Protein AF-A0ABD5T5F2-F1 (afdb_monomer_lite)

Structure (mmCIF, N/CA/C/O backbone):
data_AF-A0ABD5T5F2-F1
#
_entry.id   AF-A0ABD5T5F2-F1
#
loop_
_atom_site.group_PDB
_atom_site.id
_atom_site.type_symbol
_atom_site.label_atom_id
_atom_site.label_alt_id
_atom_site.label_comp_id
_atom_site.label_asym_id
_atom_site.label_entity_id
_atom_site.label_seq_id
_atom_site.pdbx_PDB_ins_code
_atom_site.Cartn_x
_atom_site.Cartn_y
_atom_site.Cartn_z
_atom_site.occupancy
_atom_site.B_iso_or_equiv
_atom_site.auth_seq_id
_atom_site.auth_comp_id
_atom_site.auth_asym_id
_atom_site.auth_atom_id
_atom_site.pdbx_PDB_model_num
ATOM 1 N N . GLU A 1 1 ? 40.692 6.285 -30.015 1.00 56.91 1 GLU A N 1
ATOM 2 C CA . GLU A 1 1 ? 40.049 6.926 -31.187 1.00 56.91 1 GLU A CA 1
ATOM 3 C C . GLU A 1 1 ? 39.725 5.951 -32.323 1.00 56.91 1 GLU A C 1
ATOM 5 O O . GLU A 1 1 ? 38.581 5.930 -32.758 1.00 56.91 1 GLU A O 1
ATOM 10 N N . ASP A 1 2 ? 40.655 5.101 -32.771 1.00 65.88 2 ASP A N 1
ATOM 11 C CA . ASP A 1 2 ? 40.378 4.162 -33.880 1.00 65.88 2 ASP A CA 1
ATOM 12 C C . ASP A 1 2 ? 39.300 3.116 -33.549 1.00 65.88 2 ASP A C 1
ATOM 14 O O . ASP A 1 2 ? 38.416 2.876 -34.364 1.00 65.88 2 ASP A O 1
ATOM 18 N N . LEU A 1 3 ? 39.294 2.565 -32.328 1.00 59.47 3 LEU A N 1
ATOM 19 C CA . LEU A 1 3 ? 38.225 1.667 -31.860 1.00 59.47 3 LEU A CA 1
ATOM 20 C C . LEU A 1 3 ? 36.868 2.371 -31.772 1.00 59.47 3 LEU A C 1
ATOM 22 O O . LEU A 1 3 ? 35.857 1.819 -32.185 1.00 59.47 3 LEU A O 1
ATOM 26 N N . ARG A 1 4 ? 36.857 3.622 -31.305 1.00 63.62 4 ARG A N 1
ATOM 27 C CA . ARG A 1 4 ? 35.644 4.440 -31.221 1.00 63.62 4 ARG A CA 1
ATOM 28 C C . ARG A 1 4 ? 35.002 4.629 -32.593 1.00 63.62 4 ARG A C 1
ATOM 30 O O . ARG A 1 4 ? 33.793 4.536 -32.709 1.00 63.62 4 ARG A O 1
ATOM 37 N N . LYS A 1 5 ? 35.813 4.869 -33.628 1.00 63.22 5 LYS A N 1
ATOM 38 C CA . LYS A 1 5 ? 35.339 5.004 -35.014 1.00 63.22 5 LYS A CA 1
ATOM 39 C C . LYS A 1 5 ? 34.959 3.664 -35.639 1.00 63.22 5 LYS A C 1
ATOM 41 O O . LYS A 1 5 ? 33.994 3.610 -36.385 1.00 63.22 5 LYS A O 1
ATOM 46 N N . ALA A 1 6 ? 35.716 2.605 -35.354 1.00 62.25 6 ALA A N 1
ATOM 47 C CA . ALA A 1 6 ? 35.477 1.280 -35.920 1.00 62.25 6 ALA A CA 1
ATOM 48 C C . ALA A 1 6 ? 34.204 0.615 -35.375 1.00 62.25 6 ALA A C 1
ATOM 50 O O . ALA A 1 6 ? 33.549 -0.119 -36.106 1.00 62.25 6 ALA A O 1
ATOM 51 N N . PHE A 1 7 ? 33.862 0.885 -34.115 1.00 56.12 7 PHE A N 1
ATOM 52 C CA . PHE A 1 7 ? 32.710 0.304 -33.423 1.00 56.12 7 PHE A CA 1
ATOM 53 C C . PHE A 1 7 ? 31.621 1.343 -33.100 1.00 56.12 7 PHE A C 1
ATOM 55 O O . PHE A 1 7 ? 30.701 1.040 -32.358 1.00 56.12 7 PHE A O 1
ATOM 62 N N . ASP A 1 8 ? 31.732 2.564 -33.632 1.00 59.28 8 ASP A N 1
ATOM 63 C CA . ASP A 1 8 ? 30.827 3.701 -33.381 1.00 59.28 8 ASP A CA 1
ATOM 64 C C . ASP A 1 8 ? 30.453 3.923 -31.899 1.00 59.28 8 ASP A C 1
ATOM 66 O O . ASP A 1 8 ? 29.313 4.206 -31.529 1.00 59.28 8 ASP A O 1
ATOM 70 N N . LEU A 1 9 ? 31.447 3.808 -31.020 1.00 57.78 9 LEU A N 1
ATOM 71 C CA . LEU A 1 9 ? 31.251 3.857 -29.570 1.00 57.78 9 LEU A CA 1
ATOM 72 C C . LEU A 1 9 ? 31.047 5.290 -29.074 1.00 57.78 9 LEU A C 1
ATOM 74 O O . LEU A 1 9 ? 31.635 6.247 -29.602 1.00 57.78 9 LEU A O 1
ATOM 78 N N . ALA A 1 10 ? 30.240 5.462 -28.023 1.00 58.84 10 ALA A N 1
ATOM 79 C CA . ALA A 1 10 ? 30.195 6.713 -27.270 1.00 58.84 10 ALA A CA 1
ATOM 80 C C . ALA A 1 10 ? 31.599 7.080 -26.760 1.00 58.84 10 ALA A C 1
ATOM 82 O O . ALA A 1 10 ? 32.458 6.220 -26.553 1.00 58.84 10 ALA A O 1
ATOM 83 N N . HIS A 1 11 ? 31.864 8.383 -26.627 1.00 63.16 11 HIS A N 1
ATOM 84 C CA . HIS A 1 11 ? 33.211 8.864 -26.306 1.00 63.16 11 HIS A CA 1
ATOM 85 C C . HIS A 1 11 ? 33.695 8.349 -24.943 1.00 63.16 11 HIS A C 1
ATOM 87 O O . HIS A 1 11 ? 34.865 8.010 -24.804 1.00 63.16 11 HIS A O 1
ATOM 93 N N . GLU A 1 12 ? 32.774 8.217 -23.992 1.00 60.59 12 GLU A N 1
ATOM 94 C CA . GLU A 1 12 ? 33.005 7.722 -22.632 1.00 60.59 12 GLU A CA 1
ATOM 95 C C . GLU A 1 12 ? 33.243 6.203 -22.528 1.00 60.59 12 GLU A C 1
ATOM 97 O O . GLU A 1 12 ? 33.775 5.740 -21.523 1.00 60.59 12 GLU A O 1
ATOM 102 N N . ASP A 1 13 ? 32.932 5.420 -23.568 1.00 58.34 13 ASP A N 1
ATOM 103 C CA . ASP A 1 13 ? 32.948 3.949 -23.483 1.00 58.34 13 ASP A CA 1
ATOM 104 C C . ASP A 1 13 ? 34.099 3.286 -24.262 1.00 58.34 13 ASP A C 1
ATOM 106 O O . ASP A 1 13 ? 34.329 2.078 -24.153 1.00 58.34 13 ASP A O 1
ATOM 110 N N . ALA A 1 14 ? 34.871 4.061 -25.031 1.00 65.56 14 ALA A N 1
ATOM 111 C CA . ALA A 1 14 ? 35.892 3.529 -25.937 1.00 65.56 14 ALA A CA 1
ATOM 112 C C . ALA A 1 14 ? 37.052 2.802 -25.222 1.00 65.56 14 ALA A C 1
ATOM 114 O O . ALA A 1 14 ? 37.521 1.769 -25.710 1.00 65.56 14 ALA A O 1
ATOM 115 N N . ASP A 1 15 ? 37.512 3.315 -24.078 1.00 63.09 15 ASP A N 1
ATOM 116 C CA . ASP A 1 15 ? 38.666 2.764 -23.349 1.00 63.09 15 ASP A CA 1
ATOM 117 C C . ASP A 1 15 ? 38.310 1.491 -22.563 1.00 63.09 15 ASP A C 1
ATOM 119 O O . ASP A 1 15 ? 39.088 0.528 -22.517 1.00 63.09 15 ASP A O 1
ATOM 123 N N . PHE A 1 16 ? 37.095 1.439 -22.011 1.00 60.41 16 PHE A N 1
ATOM 124 C CA . PHE A 1 16 ? 36.558 0.237 -21.374 1.00 60.41 16 PHE A CA 1
ATOM 125 C C . PHE A 1 16 ? 36.349 -0.877 -22.404 1.00 60.41 16 PHE A C 1
ATOM 127 O O . PHE A 1 16 ? 36.840 -1.995 -22.222 1.00 60.41 16 PHE A O 1
ATOM 134 N N . PHE A 1 17 ? 35.705 -0.554 -23.529 1.00 63.53 17 PHE A N 1
ATOM 135 C CA . PHE A 1 17 ? 35.469 -1.496 -24.619 1.00 63.53 17 PHE A CA 1
ATOM 136 C C . PHE A 1 17 ? 36.775 -2.125 -25.121 1.00 63.53 17 PHE A C 1
ATOM 138 O O . PHE A 1 17 ? 36.876 -3.343 -25.249 1.00 63.53 17 PHE A O 1
ATOM 145 N N . ALA A 1 18 ? 37.821 -1.316 -25.317 1.00 68.94 18 ALA A N 1
ATOM 146 C CA . ALA A 1 18 ? 39.142 -1.788 -25.733 1.00 68.94 18 ALA A CA 1
ATOM 147 C C . ALA A 1 18 ? 39.774 -2.799 -24.759 1.00 68.94 18 ALA A C 1
ATOM 149 O O . ALA A 1 18 ? 40.530 -3.684 -25.178 1.00 68.94 18 ALA A O 1
ATOM 150 N N . THR A 1 19 ? 39.490 -2.646 -23.465 1.00 65.94 19 THR A N 1
ATOM 151 C CA . THR A 1 19 ? 40.012 -3.497 -22.391 1.00 65.94 19 THR A CA 1
ATOM 152 C C . THR A 1 19 ? 39.233 -4.808 -22.300 1.00 65.94 19 THR A C 1
ATOM 154 O O . THR A 1 19 ? 39.845 -5.872 -22.184 1.00 65.94 19 THR A O 1
ATOM 157 N N . GLN A 1 20 ? 37.906 -4.750 -22.415 1.00 62.91 20 GLN A N 1
ATOM 158 C CA . GLN A 1 20 ? 37.038 -5.923 -22.298 1.00 62.91 20 GLN A CA 1
ATOM 159 C C . GLN A 1 20 ? 37.047 -6.825 -23.525 1.00 62.91 20 GLN A C 1
ATOM 161 O O . GLN A 1 20 ? 37.043 -8.043 -23.379 1.00 62.91 20 GLN A O 1
ATOM 166 N N . LEU A 1 21 ? 37.203 -6.258 -24.724 1.00 66.69 21 LEU A N 1
ATOM 167 C CA . LEU A 1 21 ? 37.311 -7.027 -25.969 1.00 66.69 21 LEU A CA 1
ATOM 168 C C . LEU A 1 21 ? 38.500 -8.010 -25.968 1.00 66.69 21 LEU A C 1
ATOM 170 O O . LEU A 1 21 ? 38.561 -8.926 -26.782 1.00 66.69 21 LEU A O 1
ATOM 174 N N . ARG A 1 22 ? 39.459 -7.828 -25.047 1.00 67.44 22 ARG A N 1
ATOM 175 C CA . ARG A 1 22 ? 40.606 -8.725 -24.839 1.00 67.44 22 ARG A CA 1
ATOM 176 C C . ARG A 1 22 ? 40.353 -9.832 -23.812 1.00 67.44 22 ARG A C 1
ATOM 178 O O . ARG A 1 22 ? 41.176 -10.739 -23.725 1.00 67.44 22 ARG A O 1
ATOM 185 N N . ARG A 1 23 ? 39.301 -9.723 -22.999 1.00 65.25 23 ARG A N 1
ATOM 186 C CA . ARG A 1 23 ? 39.048 -10.578 -21.828 1.00 65.25 23 ARG A CA 1
ATOM 187 C C . ARG A 1 23 ? 37.806 -11.444 -21.992 1.00 65.25 23 ARG A C 1
ATOM 189 O O . ARG A 1 23 ? 37.852 -12.612 -21.624 1.00 65.25 23 ARG A O 1
ATOM 196 N N . GLU A 1 24 ? 36.745 -10.901 -22.576 1.00 64.38 24 GLU A N 1
ATOM 197 C CA . GLU A 1 24 ? 35.440 -11.556 -22.656 1.00 64.38 24 GLU A CA 1
ATOM 198 C C . GLU A 1 24 ? 34.768 -11.338 -24.022 1.00 64.38 24 GLU A C 1
ATOM 200 O O . GLU A 1 24 ? 35.092 -10.378 -24.731 1.00 64.38 24 GLU A O 1
ATOM 205 N N . PRO A 1 25 ? 33.848 -12.234 -24.434 1.00 63.41 25 PRO A N 1
ATOM 206 C CA . PRO A 1 25 ? 33.061 -12.031 -25.640 1.00 63.41 25 PRO A CA 1
ATOM 207 C C . PRO A 1 25 ? 32.116 -10.836 -25.466 1.00 63.41 25 PRO A C 1
ATOM 209 O O . PRO A 1 25 ? 31.323 -10.774 -24.530 1.00 63.41 25 PRO A O 1
ATOM 212 N N . VAL A 1 26 ? 32.191 -9.897 -26.407 1.00 67.88 26 VAL A N 1
ATOM 213 C CA . VAL A 1 26 ? 31.326 -8.715 -26.453 1.00 67.88 26 VAL A CA 1
ATOM 214 C C . VAL A 1 26 ? 30.057 -9.047 -27.236 1.00 67.88 26 VAL A C 1
ATOM 216 O O . VAL A 1 26 ? 30.131 -9.506 -28.379 1.00 67.88 26 VAL A O 1
ATOM 219 N N . MET A 1 27 ? 28.894 -8.792 -26.641 1.00 68.69 27 MET A N 1
ATOM 220 C CA . MET A 1 27 ? 27.606 -8.853 -27.324 1.00 68.69 27 MET A CA 1
ATOM 221 C C . MET A 1 27 ? 27.343 -7.530 -28.039 1.00 68.69 27 MET A C 1
ATOM 223 O O . MET A 1 27 ? 27.557 -6.456 -27.480 1.00 68.69 27 MET A O 1
ATOM 227 N N . ARG A 1 28 ? 26.869 -7.616 -29.281 1.00 72.50 28 ARG A N 1
ATOM 228 C CA . ARG A 1 28 ? 26.494 -6.466 -30.103 1.00 72.50 28 ARG A CA 1
ATOM 229 C C . ARG A 1 28 ? 24.995 -6.479 -30.344 1.00 72.50 28 ARG A C 1
ATOM 231 O O . ARG A 1 28 ? 24.463 -7.490 -30.800 1.00 72.50 28 ARG A O 1
ATOM 238 N N . ILE A 1 29 ? 24.360 -5.347 -30.099 1.00 71.31 29 ILE A N 1
ATOM 239 C CA . ILE A 1 29 ? 22.930 -5.114 -30.269 1.00 71.31 29 ILE A CA 1
ATOM 240 C C . ILE A 1 29 ? 22.784 -3.930 -31.225 1.00 71.31 29 ILE A C 1
ATOM 242 O O . ILE A 1 29 ? 23.439 -2.904 -31.050 1.00 71.31 29 ILE A O 1
ATOM 246 N N . ALA A 1 30 ? 21.977 -4.080 -32.272 1.00 73.44 30 ALA A N 1
ATOM 247 C CA . ALA A 1 30 ? 21.784 -3.010 -33.244 1.00 73.44 30 ALA A CA 1
ATOM 248 C C . ALA A 1 30 ? 21.032 -1.841 -32.585 1.00 73.44 30 ALA A C 1
ATOM 250 O O . ALA A 1 30 ? 20.011 -2.061 -31.942 1.00 73.44 30 ALA A O 1
ATOM 251 N N . ALA A 1 31 ? 21.524 -0.607 -32.733 1.00 73.94 31 ALA A N 1
ATOM 252 C CA . ALA A 1 31 ? 20.906 0.590 -32.147 1.00 73.94 31 ALA A CA 1
ATOM 253 C C . ALA A 1 31 ? 20.794 1.738 -33.172 1.00 73.94 31 ALA A C 1
ATOM 255 O O . ALA A 1 31 ? 21.126 2.900 -32.922 1.00 73.94 31 ALA A O 1
ATOM 256 N N . GLY A 1 32 ? 20.312 1.404 -34.372 1.00 73.75 32 GLY A N 1
ATOM 257 C CA . GLY A 1 32 ? 20.100 2.366 -35.450 1.00 73.75 32 GLY A CA 1
ATOM 258 C C . GLY A 1 32 ? 21.409 2.783 -36.118 1.00 73.75 32 GLY A C 1
ATOM 259 O O . GLY A 1 32 ? 22.036 1.980 -36.803 1.00 73.75 32 GLY A O 1
ATOM 260 N N . SER A 1 33 ? 21.790 4.056 -35.981 1.00 67.19 33 SER A N 1
ATOM 261 C CA . SER A 1 33 ? 23.018 4.584 -36.593 1.00 67.19 33 SER A CA 1
ATOM 262 C C . SER A 1 33 ? 24.290 4.162 -35.863 1.00 67.19 33 SER A C 1
ATOM 264 O O . SER A 1 33 ? 25.356 4.234 -36.465 1.00 67.19 33 SER A O 1
ATOM 266 N N . ARG A 1 34 ? 24.167 3.720 -34.607 1.00 64.12 34 ARG A N 1
ATOM 267 C CA . ARG A 1 34 ? 25.263 3.280 -33.737 1.00 64.12 34 ARG A CA 1
ATOM 268 C C . ARG A 1 34 ? 24.907 1.899 -33.193 1.00 64.12 34 ARG A C 1
ATOM 270 O O . ARG A 1 34 ? 23.729 1.595 -33.063 1.00 64.12 34 ARG A O 1
ATOM 277 N N . ASP A 1 35 ? 25.886 1.065 -32.871 1.00 68.12 35 ASP A N 1
ATOM 278 C CA . ASP A 1 35 ? 25.623 -0.231 -32.233 1.00 68.12 35 ASP A CA 1
ATOM 279 C C . ASP A 1 35 ? 25.773 -0.100 -30.708 1.00 68.12 35 ASP A C 1
ATOM 281 O O . ASP A 1 35 ? 26.656 0.606 -30.216 1.00 68.12 35 ASP A O 1
ATOM 285 N N . TYR A 1 36 ? 24.921 -0.794 -29.953 1.00 68.00 36 TYR A N 1
ATOM 286 C CA . TYR A 1 36 ? 25.047 -0.941 -28.506 1.00 68.00 36 TYR A CA 1
ATOM 287 C C . TYR A 1 36 ? 25.873 -2.190 -28.186 1.00 68.00 36 TYR A C 1
ATOM 289 O O . TYR A 1 36 ? 25.671 -3.250 -28.782 1.00 68.00 36 TYR A O 1
ATOM 297 N N . TYR A 1 37 ? 26.811 -2.084 -27.247 1.00 68.75 37 TYR A N 1
ATOM 298 C CA . TYR A 1 37 ? 27.712 -3.183 -26.907 1.00 68.75 37 TYR A CA 1
ATOM 299 C C . TYR A 1 37 ? 27.686 -3.490 -25.414 1.00 68.75 37 TYR A C 1
ATOM 301 O O . TYR A 1 37 ? 27.797 -2.586 -24.590 1.00 68.75 37 TYR A O 1
ATOM 309 N N . SER A 1 38 ? 27.607 -4.779 -25.084 1.00 64.69 38 SER A N 1
ATOM 310 C CA . SER A 1 38 ? 27.617 -5.295 -23.712 1.00 64.69 38 SER A CA 1
ATOM 311 C C . SER A 1 38 ? 28.677 -6.388 -23.530 1.00 64.69 38 SER A C 1
ATOM 313 O O . SER A 1 38 ? 29.091 -7.027 -24.498 1.00 64.69 38 SER A O 1
ATOM 315 N N . VAL A 1 39 ? 29.136 -6.607 -22.297 1.00 57.88 39 VAL A N 1
ATOM 316 C CA . VAL A 1 39 ? 30.142 -7.619 -21.933 1.00 57.88 39 VAL A CA 1
ATOM 317 C C . VAL A 1 39 ? 29.519 -8.553 -20.892 1.00 57.88 39 VAL A C 1
ATOM 319 O O . VAL A 1 39 ? 29.307 -8.152 -19.753 1.00 57.88 39 VAL A O 1
ATOM 322 N N . GLY A 1 40 ? 29.174 -9.785 -21.278 1.00 52.53 40 GLY A N 1
ATOM 323 C CA . GLY A 1 40 ? 28.470 -10.725 -20.391 1.00 52.53 40 GLY A CA 1
ATOM 324 C C . GLY A 1 40 ? 27.119 -10.198 -19.867 1.00 52.53 40 GLY A C 1
ATOM 325 O O . GLY A 1 40 ? 26.472 -9.388 -20.523 1.00 52.53 40 GLY A O 1
ATOM 326 N N . SER A 1 41 ? 26.702 -10.651 -18.678 1.00 43.25 41 SER A N 1
ATOM 327 C CA . SER A 1 41 ? 25.511 -10.165 -17.945 1.00 43.25 41 SER A CA 1
ATOM 328 C C . SER A 1 41 ? 25.791 -8.936 -17.064 1.00 43.25 41 SER A C 1
ATOM 330 O O . SER A 1 41 ? 24.996 -8.575 -16.194 1.00 43.25 41 SER A O 1
ATOM 332 N N . ARG A 1 42 ?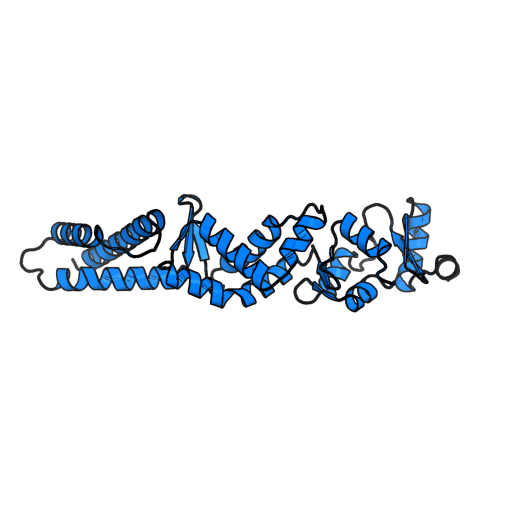 26.968 -8.316 -17.213 1.00 44.09 42 ARG A N 1
ATOM 333 C CA . ARG A 1 42 ? 27.442 -7.228 -16.353 1.00 44.09 42 ARG A CA 1
ATOM 334 C C . ARG A 1 42 ? 27.983 -6.093 -17.200 1.00 44.09 42 ARG A C 1
ATOM 336 O O . ARG A 1 42 ? 29.092 -6.137 -17.725 1.00 44.09 42 ARG A O 1
ATOM 343 N N . LEU A 1 43 ? 27.207 -5.024 -17.285 1.00 48.06 43 LEU A N 1
ATOM 344 C CA . LEU A 1 43 ? 27.698 -3.771 -17.827 1.00 48.06 43 LEU A CA 1
ATOM 345 C C . LEU A 1 43 ? 28.627 -3.130 -16.781 1.00 48.06 43 LEU A C 1
ATOM 347 O O . LEU A 1 43 ? 28.216 -2.830 -15.676 1.00 48.06 43 LEU A O 1
ATOM 351 N N . LYS A 1 44 ? 29.899 -2.916 -17.135 1.00 44.22 44 LYS A N 1
ATOM 352 C CA . LYS A 1 44 ? 30.792 -1.948 -16.464 1.00 44.22 44 LYS A CA 1
ATOM 353 C C . LYS A 1 44 ? 31.057 -2.184 -14.956 1.00 44.22 44 LYS A C 1
ATOM 355 O O . LYS A 1 44 ? 30.673 -1.372 -14.129 1.00 44.22 44 LYS A O 1
ATOM 360 N N . GLU A 1 45 ? 31.819 -3.219 -14.581 1.00 43.25 45 GLU A N 1
ATOM 361 C CA . GLU A 1 45 ? 32.213 -3.409 -13.161 1.00 43.25 45 GLU A CA 1
ATOM 362 C C . GLU A 1 45 ? 33.514 -2.713 -12.695 1.00 43.25 45 GLU A C 1
ATOM 364 O O . GLU A 1 45 ? 33.786 -2.734 -11.502 1.00 43.25 45 GLU A O 1
ATOM 369 N N . GLU A 1 46 ? 34.318 -2.034 -13.530 1.00 36.59 46 GLU A N 1
ATOM 370 C CA . GLU A 1 46 ? 35.573 -1.415 -13.029 1.00 36.59 46 GLU A CA 1
ATOM 371 C C . GLU A 1 46 ? 35.989 -0.098 -13.714 1.00 36.59 46 GLU A C 1
ATOM 373 O O . GLU A 1 46 ? 37.049 -0.014 -14.334 1.00 36.59 46 GLU A O 1
ATOM 378 N N . THR A 1 47 ? 35.204 0.978 -13.577 1.00 41.41 47 THR A N 1
ATOM 379 C CA . THR A 1 47 ? 35.720 2.343 -13.858 1.00 41.41 47 THR A CA 1
ATOM 380 C C . THR A 1 47 ? 35.399 3.393 -12.793 1.00 41.41 47 THR A C 1
ATOM 382 O O . THR A 1 47 ? 35.769 4.549 -12.971 1.00 41.41 47 THR A O 1
ATOM 385 N N . GLY A 1 48 ? 34.733 3.042 -11.687 1.00 43.19 48 GLY A N 1
ATOM 386 C CA . GLY A 1 48 ? 34.292 4.040 -10.698 1.00 43.19 48 GLY A CA 1
ATOM 387 C C . GLY A 1 48 ? 33.237 5.024 -11.230 1.00 43.19 48 GLY A C 1
ATOM 388 O O . GLY A 1 48 ? 32.952 6.021 -10.575 1.00 43.19 48 GLY A O 1
ATOM 389 N N . GLU A 1 49 ? 32.666 4.744 -12.405 1.00 49.50 49 GLU A N 1
ATOM 390 C CA . GLU A 1 49 ? 31.411 5.331 -12.877 1.00 49.50 49 GLU A CA 1
ATOM 391 C C . GLU A 1 49 ? 30.268 4.388 -12.500 1.00 49.50 49 GLU A C 1
ATOM 393 O O . GLU A 1 49 ? 30.471 3.173 -12.490 1.00 49.50 49 GLU A O 1
ATOM 398 N N . ASP A 1 50 ? 29.082 4.937 -12.224 1.00 57.34 50 ASP A N 1
ATOM 399 C CA . ASP A 1 50 ? 27.890 4.136 -11.935 1.00 57.34 50 ASP A CA 1
ATOM 400 C C . ASP A 1 50 ? 27.661 3.081 -13.035 1.00 57.34 50 ASP A C 1
ATOM 402 O O . ASP A 1 50 ? 27.639 3.412 -14.228 1.00 57.34 50 ASP A O 1
ATOM 406 N N . ASP A 1 51 ? 27.459 1.825 -12.617 1.00 73.69 51 ASP A N 1
ATOM 407 C CA . ASP A 1 51 ? 26.931 0.730 -13.448 1.00 73.69 51 ASP A CA 1
ATOM 408 C C . ASP A 1 51 ? 25.665 1.217 -14.185 1.00 73.69 51 ASP A C 1
ATOM 410 O O . ASP A 1 51 ? 24.983 2.140 -13.725 1.00 73.69 51 ASP A O 1
ATOM 414 N N . LEU A 1 52 ? 25.316 0.621 -15.329 1.00 78.69 52 LEU A N 1
ATOM 415 C CA . LEU A 1 52 ? 24.116 0.982 -16.082 1.00 78.69 52 LEU A CA 1
ATOM 416 C C . LEU A 1 52 ? 22.876 1.023 -15.177 1.00 78.69 52 LEU A C 1
ATOM 418 O O . LEU A 1 52 ? 22.087 1.955 -15.291 1.00 78.69 52 LEU A O 1
ATOM 422 N N . LYS A 1 53 ? 22.732 0.086 -14.229 1.00 84.44 53 LYS A N 1
ATOM 423 C CA . LYS A 1 53 ? 21.650 0.118 -13.225 1.00 84.44 53 LYS A CA 1
ATOM 424 C C . LYS A 1 53 ? 21.594 1.437 -12.451 1.00 84.44 53 LYS A C 1
ATOM 426 O O . LYS A 1 53 ? 20.511 1.983 -12.242 1.00 84.44 53 LYS A O 1
ATOM 431 N N . GLY A 1 54 ? 22.753 1.951 -12.045 1.00 84.31 54 GLY A N 1
ATOM 432 C CA . GLY A 1 54 ? 22.891 3.240 -11.371 1.00 84.31 54 GLY A CA 1
ATOM 433 C C . GLY A 1 54 ? 22.658 4.420 -12.315 1.00 84.31 54 GLY A C 1
ATOM 434 O O . GLY A 1 54 ? 21.967 5.364 -11.941 1.00 84.31 54 GLY A O 1
ATOM 435 N N . LYS A 1 55 ? 23.145 4.357 -13.566 1.00 85.44 55 LYS A N 1
ATOM 436 C CA . LYS A 1 55 ? 22.848 5.380 -14.590 1.00 85.44 55 LYS A CA 1
ATOM 437 C C . LYS A 1 55 ? 21.346 5.493 -14.859 1.00 85.44 55 LYS A C 1
ATOM 439 O O . LYS A 1 55 ? 20.839 6.611 -14.890 1.00 85.44 55 LYS A O 1
ATOM 444 N N . LEU A 1 56 ? 20.655 4.365 -15.024 1.00 90.94 56 LEU A N 1
ATOM 445 C CA . LEU A 1 56 ? 19.210 4.314 -15.246 1.00 90.94 56 LEU A CA 1
ATOM 446 C C . LEU A 1 56 ? 18.452 4.880 -14.042 1.00 90.94 56 LEU A C 1
ATOM 448 O O . LEU A 1 56 ? 17.643 5.781 -14.236 1.00 90.94 56 LEU A O 1
ATOM 452 N N . LYS A 1 57 ? 18.770 4.441 -12.811 1.00 91.94 57 LYS A N 1
ATOM 453 C CA . LYS A 1 57 ? 18.144 4.971 -11.582 1.00 91.94 57 LYS A CA 1
ATOM 454 C C . LYS A 1 57 ? 18.336 6.483 -11.463 1.00 91.94 57 LYS A C 1
ATOM 456 O O . LYS A 1 57 ? 17.365 7.222 -11.397 1.00 91.94 57 LYS A O 1
ATOM 461 N N . ARG A 1 58 ? 19.578 6.965 -11.562 1.00 89.88 58 ARG A N 1
ATOM 462 C CA . ARG A 1 58 ? 19.917 8.393 -11.429 1.00 89.88 58 ARG A CA 1
ATOM 463 C C . ARG A 1 58 ? 19.242 9.287 -12.474 1.00 89.88 58 ARG A C 1
ATOM 465 O O . ARG A 1 58 ? 19.030 10.469 -12.228 1.00 89.88 58 ARG A O 1
ATOM 472 N N . ARG A 1 59 ? 19.000 8.761 -13.676 1.00 91.75 59 ARG A N 1
ATOM 473 C CA . ARG A 1 59 ? 18.322 9.493 -14.758 1.00 91.75 59 ARG A CA 1
ATOM 474 C C . ARG A 1 59 ? 16.804 9.392 -14.675 1.00 91.75 59 ARG A C 1
ATOM 476 O O . ARG A 1 59 ? 16.131 10.189 -15.329 1.00 91.75 59 ARG A O 1
ATOM 483 N N . SER A 1 60 ? 16.290 8.420 -13.927 1.00 94.50 60 SER A N 1
ATOM 484 C CA . SER A 1 60 ? 14.861 8.231 -13.756 1.00 94.50 60 SER A CA 1
ATOM 485 C C . SER A 1 60 ? 14.256 9.379 -12.956 1.00 94.50 60 SER A C 1
ATOM 487 O O . SER A 1 60 ? 14.933 10.107 -12.234 1.00 94.50 60 SER A O 1
ATOM 489 N N . THR A 1 61 ? 12.970 9.602 -13.164 1.00 94.56 61 THR A N 1
ATOM 490 C CA . THR A 1 61 ? 12.164 10.571 -12.437 1.00 94.56 61 THR A CA 1
ATOM 491 C C . THR A 1 61 ? 11.004 9.792 -11.842 1.00 94.56 61 THR A C 1
ATOM 493 O O . THR A 1 61 ? 10.188 9.262 -12.595 1.00 94.56 61 THR A O 1
ATOM 496 N N . HIS A 1 62 ? 10.971 9.676 -10.511 1.00 93.94 62 HIS A N 1
ATOM 497 C CA . HIS A 1 62 ? 10.025 8.815 -9.788 1.00 93.94 62 HIS A CA 1
ATOM 498 C C . HIS A 1 62 ? 10.054 7.364 -10.303 1.00 93.94 62 HIS A C 1
ATOM 500 O O . HIS A 1 62 ? 9.036 6.795 -10.702 1.00 93.94 62 HIS A O 1
ATOM 506 N N . GLY A 1 63 ? 11.263 6.817 -10.452 1.00 93.56 63 GLY A N 1
ATOM 507 C CA . GLY A 1 63 ? 11.495 5.468 -10.965 1.00 93.56 63 GLY A CA 1
ATOM 508 C C . GLY A 1 63 ? 11.175 5.223 -12.446 1.00 93.56 63 GLY A C 1
ATOM 509 O O . GLY A 1 63 ? 11.384 4.111 -12.936 1.00 93.56 63 GLY A O 1
ATOM 510 N N . LYS A 1 64 ? 10.727 6.235 -13.202 1.00 94.81 64 LYS A N 1
ATOM 511 C CA . LYS A 1 64 ? 10.438 6.122 -14.642 1.00 94.81 64 LYS A CA 1
ATOM 512 C C . LYS A 1 64 ? 11.432 6.873 -15.521 1.00 94.81 64 LYS A C 1
ATOM 514 O O . LYS A 1 64 ? 11.962 7.915 -15.146 1.00 94.81 64 LYS A O 1
ATOM 519 N N . LEU A 1 65 ? 11.643 6.378 -16.734 1.00 95.44 65 LEU A N 1
ATOM 520 C CA . LEU A 1 65 ? 12.352 7.067 -17.810 1.00 95.44 65 LEU A CA 1
ATOM 521 C C . LEU A 1 65 ? 11.399 7.300 -18.981 1.00 95.44 65 LEU A C 1
ATOM 523 O O . LEU A 1 65 ? 10.759 6.370 -19.459 1.00 95.44 65 LEU A O 1
ATOM 527 N N . SER A 1 66 ? 11.366 8.518 -19.510 1.00 95.06 66 SER A N 1
ATOM 528 C CA . SER A 1 66 ? 10.872 8.752 -20.869 1.00 95.06 66 SER A CA 1
ATOM 529 C C . SER A 1 66 ? 11.841 8.178 -21.910 1.00 95.06 66 SER A C 1
ATOM 531 O O . SER A 1 66 ? 13.016 7.934 -21.623 1.00 95.06 66 SER A O 1
ATOM 533 N N . HIS A 1 67 ? 11.382 8.030 -23.154 1.00 93.06 67 HIS A N 1
ATOM 534 C CA . HIS A 1 67 ? 12.226 7.585 -24.270 1.00 93.06 67 HIS A CA 1
ATOM 535 C C . HIS A 1 67 ? 13.524 8.380 -24.428 1.00 93.06 67 HIS A C 1
ATOM 537 O O . HIS A 1 67 ? 14.595 7.784 -24.494 1.00 93.06 67 HIS A O 1
ATOM 543 N N . GLY A 1 68 ? 13.459 9.712 -24.392 1.00 90.88 68 GLY A N 1
ATOM 544 C CA . GLY A 1 68 ? 14.661 10.545 -24.474 1.00 90.88 68 GLY A CA 1
ATOM 545 C C . GLY A 1 68 ? 15.607 10.343 -23.286 1.00 90.88 68 GLY A C 1
ATOM 546 O O . GLY A 1 68 ? 16.814 10.234 -23.473 1.00 90.88 68 GLY A O 1
ATOM 547 N N . GLN A 1 69 ? 15.074 10.222 -22.064 1.00 94.31 69 GLN A N 1
ATOM 548 C CA . GLN A 1 69 ? 15.903 9.973 -20.877 1.00 94.31 69 GLN A CA 1
ATOM 549 C C . GLN A 1 69 ? 16.587 8.603 -20.929 1.00 94.31 69 GLN A C 1
ATOM 551 O O . GLN A 1 69 ? 17.727 8.480 -20.478 1.00 94.31 69 GLN A O 1
ATOM 556 N N . LEU A 1 70 ? 15.921 7.588 -21.491 1.00 91.62 70 LEU A N 1
ATOM 557 C CA . LEU A 1 70 ? 16.529 6.283 -21.721 1.00 91.62 70 LEU A CA 1
ATOM 558 C C . LEU A 1 70 ? 17.696 6.400 -22.706 1.00 91.62 70 LEU A C 1
ATOM 560 O O . LEU A 1 70 ? 18.794 5.964 -22.369 1.00 91.62 70 LEU A O 1
ATOM 564 N N . GLU A 1 71 ? 17.490 7.035 -23.866 1.00 88.38 71 GLU A N 1
ATOM 565 C CA . GLU A 1 71 ? 18.541 7.257 -24.875 1.00 88.38 71 GLU A CA 1
ATOM 566 C C . GLU A 1 71 ? 19.739 8.021 -24.308 1.00 88.38 71 GLU A C 1
ATOM 568 O O . GLU A 1 71 ? 20.890 7.671 -24.564 1.00 88.38 71 GLU A O 1
ATOM 573 N N . GLU A 1 72 ? 19.487 9.031 -23.477 1.00 85.94 72 GLU A N 1
ATOM 574 C CA . GLU A 1 72 ? 20.540 9.769 -22.786 1.00 85.94 72 GLU A CA 1
ATOM 575 C C . GLU A 1 72 ? 21.284 8.928 -21.741 1.00 85.94 72 GLU A C 1
ATOM 577 O O . GLU A 1 72 ? 22.474 9.150 -21.514 1.00 85.94 72 GLU A O 1
ATOM 582 N N . ALA A 1 73 ? 20.609 7.985 -21.079 1.00 85.12 73 ALA A N 1
ATOM 583 C CA . ALA A 1 73 ? 21.230 7.111 -20.087 1.00 85.12 73 ALA A CA 1
ATOM 584 C C . ALA A 1 73 ? 22.144 6.054 -20.732 1.00 85.12 73 ALA A C 1
ATOM 586 O O . ALA A 1 73 ? 23.174 5.704 -20.149 1.00 85.12 73 ALA A O 1
ATOM 587 N N . ILE A 1 74 ? 21.781 5.566 -21.924 1.00 80.88 74 ILE A N 1
ATOM 588 C CA . ILE A 1 74 ? 22.529 4.541 -22.673 1.00 80.88 74 ILE A CA 1
ATOM 589 C C . ILE A 1 74 ? 23.427 5.111 -23.781 1.00 80.88 74 ILE A C 1
ATOM 591 O O . ILE A 1 74 ? 24.193 4.364 -24.390 1.00 80.88 74 ILE A O 1
ATOM 595 N N . SER A 1 75 ? 23.341 6.416 -24.053 1.00 80.00 75 SER A N 1
ATOM 596 C CA . SER A 1 75 ? 24.126 7.149 -25.060 1.00 80.00 75 SER A CA 1
ATOM 597 C C . SER A 1 75 ? 23.987 6.635 -26.509 1.00 80.00 75 SER A C 1
ATOM 599 O O . SER A 1 75 ? 24.850 6.900 -27.359 1.00 80.00 75 SER A O 1
ATOM 601 N N . VAL A 1 76 ? 22.898 5.922 -26.810 1.00 78.75 76 VAL A N 1
ATOM 602 C CA . VAL A 1 76 ? 22.534 5.370 -28.128 1.00 78.75 76 VAL A CA 1
ATOM 603 C C . VAL A 1 76 ? 21.017 5.434 -28.330 1.00 78.75 76 VAL A C 1
ATOM 605 O O . VAL A 1 76 ? 20.279 5.699 -27.384 1.00 78.75 76 VAL A O 1
ATOM 608 N N . ALA A 1 77 ? 20.546 5.170 -29.552 1.00 81.62 77 ALA A N 1
ATOM 609 C CA . ALA A 1 77 ? 19.114 5.144 -29.830 1.00 81.62 77 ALA A CA 1
ATOM 610 C C . ALA A 1 77 ? 18.427 3.947 -29.148 1.00 81.62 77 ALA A C 1
ATOM 612 O O . ALA A 1 77 ? 18.905 2.810 -29.237 1.00 81.62 77 ALA A O 1
ATOM 613 N N . ALA A 1 78 ? 17.275 4.183 -28.522 1.00 86.12 78 ALA A N 1
ATOM 614 C CA . ALA A 1 78 ? 16.497 3.174 -27.805 1.00 86.12 78 ALA A CA 1
ATOM 615 C C . ALA A 1 78 ? 15.613 2.392 -28.788 1.00 86.12 78 ALA A C 1
ATOM 617 O O . ALA A 1 78 ? 14.387 2.457 -28.777 1.00 86.12 78 ALA A O 1
ATOM 618 N N . THR A 1 79 ? 16.258 1.670 -29.702 1.00 87.44 79 THR A N 1
ATOM 619 C CA . THR A 1 79 ? 15.560 0.806 -30.663 1.00 87.44 79 THR A CA 1
ATOM 620 C C . THR A 1 79 ? 14.932 -0.407 -29.973 1.00 87.44 79 THR A C 1
ATOM 622 O O . THR A 1 79 ? 15.323 -0.769 -28.863 1.00 87.44 79 THR A O 1
ATOM 625 N N . SER A 1 80 ? 14.003 -1.088 -30.651 1.00 86.06 80 SER A N 1
ATOM 626 C CA . SER A 1 80 ? 13.345 -2.291 -30.121 1.00 86.06 80 SER A CA 1
ATOM 627 C C . SER A 1 80 ? 14.328 -3.384 -29.684 1.00 86.06 80 SER A C 1
ATOM 629 O O . SER A 1 80 ? 14.075 -4.051 -28.687 1.00 86.06 80 SER A O 1
ATOM 631 N N . ASP A 1 81 ? 15.462 -3.539 -30.376 1.00 81.69 81 ASP A N 1
ATOM 632 C CA . ASP A 1 81 ? 16.487 -4.529 -30.018 1.00 81.69 81 ASP A CA 1
ATOM 633 C C . ASP A 1 81 ? 17.196 -4.164 -28.704 1.00 81.69 81 ASP A C 1
ATOM 635 O O . ASP A 1 81 ? 17.458 -5.025 -27.863 1.00 81.69 81 ASP A O 1
ATOM 639 N N . VAL A 1 82 ? 17.476 -2.874 -28.503 1.00 83.56 82 VAL A N 1
ATOM 640 C CA . VAL A 1 82 ? 18.081 -2.359 -27.269 1.00 83.56 82 VAL A CA 1
ATOM 641 C C . VAL A 1 82 ? 17.104 -2.471 -26.106 1.00 83.56 82 VAL A C 1
ATOM 643 O O . VAL A 1 82 ? 17.476 -2.975 -25.051 1.00 83.56 82 VAL A O 1
ATOM 646 N N . ILE A 1 83 ? 15.853 -2.052 -26.301 1.00 88.06 83 ILE A N 1
ATOM 647 C CA . ILE A 1 83 ? 14.799 -2.159 -25.285 1.00 88.06 83 ILE A CA 1
ATOM 648 C C . ILE A 1 83 ? 14.603 -3.624 -24.890 1.00 88.06 83 ILE A C 1
ATOM 650 O O . ILE A 1 83 ? 14.656 -3.945 -23.705 1.00 88.06 83 ILE A O 1
ATOM 654 N N . GLY A 1 84 ? 14.473 -4.521 -25.872 1.00 84.94 84 GLY A N 1
ATOM 655 C CA . GLY A 1 84 ? 14.314 -5.952 -25.628 1.00 84.94 84 GLY A CA 1
ATOM 656 C C . GLY A 1 84 ? 15.486 -6.553 -24.852 1.00 84.94 84 GLY A C 1
ATOM 657 O O . GLY A 1 84 ? 15.272 -7.356 -23.947 1.00 84.94 84 GLY A O 1
ATOM 658 N N . TYR A 1 85 ? 16.719 -6.123 -25.136 1.00 83.31 85 TYR A N 1
ATOM 659 C CA . TYR A 1 85 ? 17.883 -6.512 -24.340 1.00 83.31 85 TYR A CA 1
ATOM 660 C C . TYR A 1 85 ? 17.797 -5.997 -22.895 1.00 83.31 8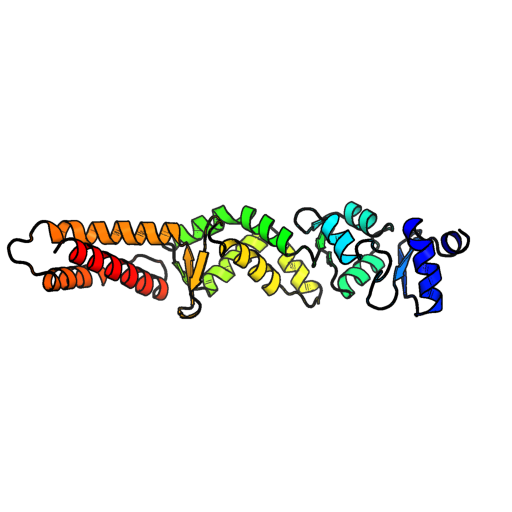5 TYR A C 1
ATOM 662 O O . TYR A 1 85 ? 17.957 -6.776 -21.960 1.00 83.31 85 TYR A O 1
ATOM 670 N N . LEU A 1 86 ? 17.508 -4.708 -22.688 1.00 86.06 86 LEU A N 1
ATOM 671 C CA . LEU A 1 86 ? 17.420 -4.119 -21.347 1.00 86.06 86 LEU A CA 1
ATOM 672 C C . LEU A 1 86 ? 16.293 -4.746 -20.509 1.00 86.06 86 LEU A C 1
ATOM 674 O O . LEU A 1 86 ? 16.456 -4.923 -19.300 1.00 86.06 86 LEU A O 1
ATOM 678 N N . GLN A 1 87 ? 15.172 -5.108 -21.138 1.00 85.31 87 GLN A N 1
ATOM 679 C CA . GLN A 1 87 ? 14.096 -5.871 -20.503 1.00 85.31 87 GLN A CA 1
ATOM 680 C C . GLN A 1 87 ? 14.529 -7.305 -20.181 1.00 85.31 87 GLN A C 1
ATOM 682 O O . GLN A 1 87 ? 14.266 -7.781 -19.079 1.00 85.31 87 GLN A O 1
ATOM 687 N N . GLY A 1 88 ? 15.228 -7.978 -21.101 1.00 80.62 88 GLY A N 1
ATOM 688 C CA . GLY A 1 88 ? 15.751 -9.333 -20.899 1.00 80.62 88 GLY A CA 1
ATOM 689 C C . GLY A 1 88 ? 16.776 -9.427 -19.765 1.00 80.62 88 GLY A C 1
ATOM 690 O O . GLY A 1 88 ? 16.761 -10.388 -19.002 1.00 80.62 88 GLY A O 1
ATOM 691 N N . GLU A 1 89 ? 17.600 -8.393 -19.587 1.00 79.94 89 GLU A N 1
ATOM 692 C CA . GLU A 1 89 ? 18.512 -8.253 -18.441 1.00 79.94 89 GLU A CA 1
ATOM 693 C C . GLU A 1 89 ? 17.799 -7.780 -17.157 1.00 79.94 89 GLU A C 1
ATOM 695 O O . GLU A 1 89 ? 18.424 -7.584 -16.110 1.00 79.94 89 GLU A O 1
ATOM 700 N N . GLY A 1 90 ? 16.481 -7.569 -17.220 1.00 82.62 90 GLY A N 1
ATOM 701 C CA . GLY A 1 90 ? 15.659 -7.151 -16.093 1.00 82.62 90 GLY A CA 1
ATOM 702 C C . GLY A 1 90 ? 16.023 -5.768 -15.561 1.00 82.62 90 GLY A C 1
ATOM 703 O O . GLY A 1 90 ? 15.946 -5.551 -14.355 1.00 82.62 90 GLY A O 1
ATOM 704 N N . LEU A 1 91 ? 16.468 -4.848 -16.416 1.00 87.31 91 LEU A N 1
ATOM 705 C CA . LEU A 1 91 ? 16.843 -3.487 -16.024 1.00 87.31 91 LEU A CA 1
ATOM 706 C C . LEU A 1 91 ? 15.655 -2.528 -16.076 1.00 87.31 91 LEU A C 1
ATOM 708 O O . LEU A 1 91 ? 15.539 -1.641 -15.227 1.00 87.31 91 LEU A O 1
ATOM 712 N N . ILE A 1 92 ? 14.786 -2.721 -17.068 1.00 90.38 92 ILE A N 1
ATOM 713 C CA . ILE A 1 92 ? 13.617 -1.880 -17.313 1.00 90.38 92 ILE A CA 1
ATOM 714 C C . ILE A 1 92 ? 12.377 -2.715 -17.636 1.00 90.38 92 ILE A C 1
ATOM 716 O O . ILE A 1 92 ? 12.485 -3.871 -18.046 1.00 90.38 92 ILE A O 1
ATOM 720 N N . ILE A 1 93 ? 11.204 -2.101 -17.514 1.00 90.25 93 ILE A N 1
ATOM 721 C CA . ILE A 1 93 ? 9.933 -2.607 -18.040 1.00 90.25 93 ILE A CA 1
ATOM 722 C C . ILE A 1 93 ? 9.354 -1.529 -18.956 1.00 90.25 93 ILE A C 1
ATOM 724 O O . ILE A 1 93 ? 9.124 -0.410 -18.504 1.00 90.25 93 ILE A O 1
ATOM 728 N N . ASP A 1 94 ? 9.154 -1.856 -20.234 1.00 90.25 94 ASP A N 1
ATOM 729 C CA . ASP A 1 94 ? 8.510 -0.972 -21.210 1.00 90.25 94 ASP A CA 1
ATOM 730 C C . ASP A 1 94 ? 7.013 -0.833 -20.902 1.00 90.25 94 ASP A C 1
ATOM 732 O O . ASP A 1 94 ? 6.317 -1.831 -20.712 1.00 90.25 94 ASP A O 1
ATOM 736 N N . MET A 1 95 ? 6.553 0.411 -20.819 1.00 88.81 95 MET A N 1
ATOM 737 C CA . MET A 1 95 ? 5.183 0.839 -20.537 1.00 88.81 95 MET A CA 1
ATOM 738 C C . MET A 1 95 ? 4.628 1.685 -21.693 1.00 88.81 95 MET A C 1
ATOM 740 O O . MET A 1 95 ? 3.956 2.692 -21.462 1.00 88.81 95 MET A O 1
ATOM 744 N N . ASP A 1 96 ? 4.937 1.291 -22.931 1.00 83.94 96 ASP A N 1
ATOM 745 C CA . ASP A 1 96 ? 4.507 1.938 -24.174 1.00 83.94 96 ASP A CA 1
ATOM 746 C C . ASP A 1 96 ? 4.997 3.394 -24.295 1.00 83.94 96 ASP A C 1
ATOM 748 O O . ASP A 1 96 ? 4.227 4.345 -24.449 1.00 83.94 96 ASP A O 1
ATOM 752 N N . GLY A 1 97 ? 6.322 3.571 -24.264 1.00 82.88 97 GLY A N 1
ATOM 753 C CA . GLY A 1 97 ? 6.981 4.874 -24.455 1.00 82.88 97 GLY A CA 1
ATOM 754 C C . GLY A 1 97 ? 7.491 5.531 -23.168 1.00 82.88 97 GLY A C 1
ATOM 755 O O . GLY A 1 97 ? 8.215 6.532 -23.234 1.00 82.88 97 GLY A O 1
ATOM 756 N N . GLU A 1 98 ? 7.192 4.922 -22.024 1.00 91.69 98 GLU A N 1
ATOM 757 C CA . GLU A 1 98 ? 7.867 5.131 -20.743 1.00 91.69 98 GLU A CA 1
ATOM 758 C C . GLU A 1 98 ? 8.477 3.813 -20.259 1.00 91.69 98 GLU A C 1
ATOM 760 O O . GLU A 1 98 ? 8.008 2.739 -20.616 1.00 91.69 98 GLU A O 1
ATOM 765 N N . TYR A 1 99 ? 9.503 3.879 -19.415 1.00 92.62 99 TYR A N 1
ATOM 766 C CA . TYR A 1 99 ? 10.202 2.699 -18.917 1.00 92.62 99 TYR A CA 1
ATOM 767 C C . TYR A 1 99 ? 10.318 2.753 -17.404 1.00 92.62 99 TYR A C 1
ATOM 769 O O . TYR A 1 99 ? 10.932 3.671 -16.861 1.00 92.62 99 TYR A O 1
ATOM 777 N N . LEU A 1 100 ? 9.761 1.761 -16.716 1.00 93.19 100 LEU A N 1
ATOM 778 C CA . LEU A 1 100 ? 9.967 1.594 -15.283 1.00 93.19 100 LEU A CA 1
ATOM 779 C C . LEU A 1 100 ? 11.369 1.032 -15.057 1.00 93.19 100 LEU A C 1
ATOM 781 O O . LEU A 1 100 ? 11.710 -0.012 -15.612 1.00 93.19 100 LEU A O 1
ATOM 785 N N . VAL A 1 101 ? 12.175 1.705 -14.243 1.00 93.44 101 VAL A N 1
ATOM 786 C CA . VAL A 1 101 ? 13.529 1.270 -13.896 1.00 93.44 101 VAL A CA 1
ATOM 787 C C . VAL A 1 101 ? 13.465 0.368 -12.674 1.00 93.44 101 VAL A C 1
ATOM 789 O O . VAL A 1 101 ? 13.075 0.794 -11.593 1.00 93.44 101 VAL A O 1
ATOM 792 N N . ARG A 1 102 ? 13.916 -0.882 -12.814 1.00 89.25 102 ARG A N 1
ATOM 793 C CA . ARG A 1 102 ? 13.813 -1.885 -11.742 1.00 89.25 102 ARG A CA 1
ATOM 794 C C . ARG A 1 102 ? 14.525 -1.476 -10.455 1.00 89.25 102 ARG A C 1
ATOM 796 O O . ARG A 1 102 ? 14.019 -1.718 -9.367 1.00 89.25 102 ARG A O 1
ATOM 803 N N . SER A 1 103 ? 15.721 -0.902 -10.571 1.00 90.12 103 SER A N 1
ATOM 804 C CA . SER A 1 103 ? 16.505 -0.457 -9.412 1.00 90.12 103 SER A CA 1
ATOM 805 C C . SER A 1 103 ? 15.895 0.750 -8.694 1.00 90.12 103 SER A C 1
ATOM 807 O O . SER A 1 103 ? 16.359 1.080 -7.606 1.00 90.12 103 SER A O 1
ATOM 809 N N . ALA A 1 104 ? 14.896 1.392 -9.301 1.00 94.00 104 ALA A N 1
ATOM 810 C CA . ALA A 1 104 ? 14.185 2.560 -8.799 1.00 94.00 104 ALA A CA 1
ATOM 811 C C . ALA A 1 104 ? 12.697 2.248 -8.531 1.00 94.00 104 ALA A C 1
ATOM 813 O O . ALA A 1 104 ? 11.853 3.138 -8.597 1.00 94.00 104 ALA A O 1
ATOM 814 N N . LEU A 1 105 ? 12.360 0.969 -8.299 1.00 92.50 105 LEU A N 1
ATOM 815 C CA . LEU A 1 105 ? 10.993 0.556 -7.972 1.00 92.50 105 LEU A CA 1
ATOM 816 C C . LEU A 1 105 ? 10.511 1.191 -6.662 1.00 92.50 105 LEU A C 1
ATOM 818 O O . LEU A 1 105 ? 9.337 1.511 -6.566 1.00 92.50 105 LEU A O 1
ATOM 822 N N . ASP A 1 106 ? 11.422 1.397 -5.711 1.00 93.75 106 ASP A N 1
ATOM 823 C CA . ASP A 1 106 ? 11.216 2.158 -4.477 1.00 93.75 106 ASP A CA 1
ATOM 824 C C . ASP A 1 106 ? 10.719 3.580 -4.776 1.00 93.75 106 ASP A C 1
ATOM 826 O O . ASP A 1 106 ? 9.626 3.948 -4.371 1.00 93.75 106 ASP A O 1
ATOM 830 N N . GLU A 1 107 ? 11.445 4.339 -5.601 1.00 95.06 107 GLU A N 1
ATOM 831 C CA . GLU A 1 107 ? 11.057 5.716 -5.962 1.00 95.06 107 GLU A CA 1
ATOM 832 C C . GLU A 1 107 ? 9.740 5.780 -6.755 1.00 95.06 107 GLU A C 1
ATOM 834 O O . GLU A 1 107 ? 9.011 6.773 -6.713 1.00 95.06 107 GLU A O 1
ATOM 839 N N . PHE A 1 108 ? 9.449 4.739 -7.541 1.00 94.75 108 PHE A N 1
ATOM 840 C CA . PHE A 1 108 ? 8.170 4.621 -8.234 1.00 94.75 108 PHE A CA 1
ATOM 841 C C . PHE A 1 108 ? 7.028 4.309 -7.262 1.00 94.75 108 PHE A C 1
ATOM 843 O O . PHE A 1 108 ? 5.947 4.881 -7.403 1.00 94.75 108 PHE A O 1
ATOM 850 N N . ALA A 1 109 ? 7.261 3.401 -6.314 1.00 94.81 109 ALA A N 1
ATOM 851 C CA . ALA A 1 109 ? 6.289 3.002 -5.311 1.00 94.81 109 ALA A CA 1
ATOM 852 C C . ALA A 1 109 ? 5.942 4.169 -4.393 1.00 94.81 109 ALA A C 1
ATOM 854 O O . ALA A 1 109 ? 4.760 4.458 -4.279 1.00 94.81 109 ALA A O 1
ATOM 855 N N . GLU A 1 110 ? 6.938 4.888 -3.867 1.00 94.44 110 GLU A N 1
ATOM 856 C CA . GLU A 1 110 ? 6.771 6.109 -3.062 1.00 94.44 110 GLU A CA 1
ATOM 857 C C . GLU A 1 110 ? 5.866 7.111 -3.785 1.00 94.44 110 GLU A C 1
ATOM 859 O O . GLU A 1 110 ? 4.796 7.483 -3.301 1.00 94.44 110 GLU A O 1
ATOM 864 N N . LYS A 1 111 ? 6.224 7.471 -5.026 1.00 94.56 111 LYS A N 1
ATOM 865 C CA . LYS A 1 111 ? 5.441 8.441 -5.798 1.00 94.56 111 LYS A CA 1
ATOM 866 C C . LYS A 1 111 ? 4.010 7.975 -6.058 1.00 94.56 111 LYS A C 1
ATOM 868 O O . LYS A 1 111 ? 3.089 8.794 -6.084 1.00 94.56 111 LYS A O 1
ATOM 873 N N . LEU A 1 112 ? 3.831 6.687 -6.339 1.00 94.38 112 LEU A N 1
ATOM 874 C CA . LEU A 1 112 ? 2.511 6.129 -6.589 1.00 94.38 112 LEU A CA 1
ATOM 875 C C . LEU A 1 112 ? 1.701 6.034 -5.292 1.00 94.38 112 LEU A C 1
ATOM 877 O O . LEU A 1 112 ? 0.519 6.343 -5.322 1.00 94.38 112 LEU A O 1
ATOM 881 N N . GLY A 1 113 ? 2.324 5.678 -4.171 1.00 94.38 113 GLY A N 1
ATOM 882 C CA . GLY A 1 113 ? 1.721 5.669 -2.841 1.00 94.38 113 GLY A CA 1
ATOM 883 C C . GLY A 1 113 ? 1.187 7.048 -2.457 1.00 94.38 113 GLY A C 1
ATOM 884 O O . GLY A 1 113 ? 0.008 7.166 -2.123 1.00 94.38 113 GLY A O 1
ATOM 885 N N . ASP A 1 114 ? 1.998 8.095 -2.641 1.00 93.88 114 ASP A N 1
ATOM 886 C CA . ASP A 1 114 ? 1.586 9.495 -2.467 1.00 93.88 114 ASP A CA 1
ATOM 887 C C . ASP A 1 114 ? 0.364 9.841 -3.318 1.00 93.88 114 ASP A C 1
ATOM 889 O O . ASP A 1 114 ? -0.581 10.485 -2.865 1.00 93.88 114 ASP A O 1
ATOM 893 N N . ASP A 1 115 ? 0.383 9.426 -4.587 1.00 94.06 115 ASP A N 1
ATOM 894 C CA . ASP A 1 115 ? -0.727 9.688 -5.485 1.00 94.06 115 ASP A CA 1
ATOM 895 C C . ASP A 1 115 ? -1.988 8.980 -4.953 1.00 94.06 115 ASP A C 1
ATOM 897 O O . ASP A 1 115 ? -3.044 9.608 -4.851 1.00 94.06 115 ASP A O 1
ATOM 901 N N . LEU A 1 116 ? -1.893 7.701 -4.592 1.00 94.88 116 LEU A N 1
ATOM 902 C CA . LEU A 1 116 ? -3.018 6.864 -4.168 1.00 94.88 116 LEU A CA 1
ATOM 903 C C . LEU A 1 116 ? -3.546 7.164 -2.751 1.00 94.88 116 LEU A C 1
ATOM 905 O O . LEU A 1 116 ? -4.689 6.802 -2.465 1.00 94.88 116 LEU A O 1
ATOM 909 N N . GLY A 1 117 ? -2.770 7.835 -1.893 1.00 94.62 117 GLY A N 1
ATOM 910 C CA . GLY A 1 117 ? -3.030 7.971 -0.452 1.00 94.62 117 GLY A CA 1
ATOM 911 C C . GLY A 1 117 ? -4.451 8.415 -0.096 1.00 94.62 117 GLY A C 1
ATOM 912 O O . GLY A 1 117 ? -5.131 7.735 0.670 1.00 94.62 117 GLY A O 1
ATOM 913 N N . ASP A 1 118 ? -4.959 9.477 -0.730 1.00 95.50 118 ASP A N 1
ATOM 914 C CA . ASP A 1 118 ? -6.313 10.000 -0.476 1.00 95.50 118 ASP A CA 1
ATOM 915 C C . ASP A 1 118 ? -7.433 8.982 -0.767 1.00 95.50 118 ASP A C 1
ATOM 917 O O . ASP A 1 118 ? -8.458 8.948 -0.079 1.00 95.50 118 ASP A O 1
ATOM 921 N N . ASP A 1 119 ? -7.276 8.173 -1.818 1.00 96.25 119 ASP A N 1
ATOM 922 C CA . ASP A 1 119 ? -8.287 7.190 -2.224 1.00 96.25 119 ASP A CA 1
ATOM 923 C C . ASP A 1 119 ? -8.214 5.935 -1.351 1.00 96.25 119 ASP A C 1
ATOM 925 O O . ASP A 1 119 ? -9.251 5.365 -0.988 1.00 96.25 119 ASP A O 1
ATOM 929 N N . VAL A 1 120 ? -7.002 5.558 -0.937 1.00 96.56 120 VAL A N 1
ATOM 930 C CA . VAL A 1 120 ? -6.783 4.496 0.045 1.00 96.56 120 VAL A CA 1
ATOM 931 C C . VAL A 1 120 ? -7.382 4.896 1.393 1.00 96.56 120 VAL A C 1
ATOM 933 O O . VAL A 1 120 ? -8.209 4.156 1.924 1.00 96.56 120 VAL A O 1
ATOM 936 N N . ALA A 1 121 ? -7.059 6.085 1.909 1.00 96.50 121 ALA A N 1
ATOM 937 C CA . ALA A 1 121 ? -7.587 6.596 3.174 1.00 96.50 121 ALA A CA 1
ATOM 938 C C . ALA A 1 121 ? -9.121 6.632 3.180 1.00 96.50 121 ALA A C 1
ATOM 940 O O . ALA A 1 121 ? -9.754 6.151 4.121 1.00 96.50 121 ALA A O 1
ATOM 941 N N . ARG A 1 122 ? -9.737 7.123 2.096 1.00 96.81 122 ARG A N 1
ATOM 942 C CA . ARG A 1 122 ? -11.201 7.141 1.955 1.00 96.81 122 ARG A CA 1
ATOM 943 C C . ARG A 1 122 ? -11.805 5.737 1.973 1.00 96.81 122 ARG A C 1
ATOM 945 O O . ARG A 1 122 ? -12.827 5.517 2.612 1.00 96.81 122 ARG A O 1
ATOM 952 N N . SER A 1 123 ? -11.166 4.787 1.299 1.00 97.12 123 SER A N 1
ATOM 953 C CA . SER A 1 123 ? -11.631 3.396 1.275 1.00 97.12 123 SER A CA 1
ATOM 954 C C . SER A 1 123 ? -11.533 2.730 2.652 1.00 97.12 123 SER A C 1
ATOM 956 O O . SER A 1 123 ? -12.378 1.905 2.998 1.00 97.12 123 SER A O 1
ATOM 958 N N . PHE A 1 124 ? -10.529 3.092 3.457 1.00 97.25 124 PHE A N 1
ATOM 959 C CA . PHE A 1 124 ? -10.445 2.665 4.852 1.00 97.25 124 PHE A CA 1
ATOM 960 C C . PHE A 1 124 ? -11.540 3.297 5.713 1.00 97.25 124 PHE A C 1
ATOM 962 O O . PHE A 1 124 ? -12.186 2.562 6.458 1.00 97.25 124 PHE A O 1
ATOM 969 N N . ASP A 1 125 ? -11.808 4.597 5.577 1.00 96.62 125 ASP A N 1
ATOM 970 C CA . ASP A 1 125 ? -12.903 5.274 6.293 1.00 96.62 125 ASP A CA 1
ATOM 971 C C . ASP A 1 125 ? -14.255 4.591 6.009 1.00 96.62 125 ASP A C 1
ATOM 973 O O . ASP A 1 125 ? -14.960 4.174 6.932 1.00 96.62 125 ASP A O 1
ATOM 977 N N . ASP A 1 126 ? -14.553 4.323 4.732 1.00 96.25 126 ASP A N 1
ATOM 978 C CA . ASP A 1 126 ? -15.764 3.610 4.302 1.00 96.25 126 ASP A CA 1
ATOM 979 C C . ASP A 1 126 ? -15.862 2.179 4.879 1.00 96.25 126 ASP A C 1
ATOM 981 O O . ASP A 1 126 ? -16.962 1.653 5.085 1.00 96.25 126 ASP A O 1
ATOM 985 N N . ALA A 1 127 ? -14.724 1.535 5.158 1.00 96.19 127 ALA A N 1
ATOM 986 C CA . ALA A 1 127 ? -14.656 0.194 5.737 1.00 96.19 127 ALA A CA 1
ATOM 987 C C . ALA A 1 127 ? -14.739 0.169 7.277 1.00 96.19 127 ALA A C 1
ATOM 989 O O . ALA A 1 127 ? -14.868 -0.911 7.864 1.00 96.19 127 ALA A O 1
ATOM 990 N N . GLY A 1 128 ? -14.691 1.325 7.947 1.00 95.75 128 GLY A N 1
ATOM 991 C CA . GLY A 1 128 ? -14.557 1.417 9.405 1.00 95.75 128 GLY A CA 1
ATOM 992 C C . GLY A 1 128 ? -13.109 1.266 9.887 1.00 95.75 128 GLY A C 1
ATOM 993 O O . GLY A 1 128 ? -12.853 0.689 10.943 1.00 95.75 128 GLY A O 1
ATOM 994 N N . ASN A 1 129 ? -12.158 1.753 9.089 1.00 97.44 129 ASN A N 1
ATOM 995 C CA . ASN A 1 129 ? -10.711 1.806 9.333 1.00 97.44 129 ASN A CA 1
ATOM 996 C C . ASN A 1 129 ? -9.999 0.448 9.460 1.00 97.44 129 ASN A C 1
ATOM 998 O O . ASN A 1 129 ? -8.805 0.400 9.751 1.00 97.44 129 ASN A O 1
ATOM 1002 N N . VAL A 1 130 ? -10.699 -0.661 9.204 1.00 97.25 130 VAL A N 1
ATOM 1003 C CA . VAL A 1 130 ? -10.139 -2.020 9.203 1.00 97.25 130 VAL A CA 1
ATOM 1004 C C . VAL A 1 130 ? -10.762 -2.835 8.085 1.00 97.25 130 VAL A C 1
ATOM 1006 O O . VAL A 1 130 ? -11.985 -2.904 7.972 1.00 97.25 130 VAL A O 1
ATOM 1009 N N . MET A 1 131 ? -9.934 -3.538 7.318 1.00 97.00 131 MET A N 1
ATOM 1010 C CA . MET A 1 131 ? -10.403 -4.468 6.290 1.00 97.00 131 MET A CA 1
ATOM 1011 C C . MET A 1 131 ? -9.530 -5.729 6.216 1.00 97.00 131 MET A C 1
ATOM 1013 O O . MET A 1 131 ? -8.381 -5.717 6.660 1.00 97.00 131 MET A O 1
ATOM 1017 N N . PRO A 1 132 ? -10.037 -6.847 5.670 1.00 97.31 132 PRO A N 1
ATOM 1018 C CA . PRO A 1 132 ? -9.220 -8.022 5.381 1.00 97.31 132 PRO A CA 1
ATOM 1019 C C . PRO A 1 132 ? -8.032 -7.700 4.463 1.00 97.31 132 PRO A C 1
ATOM 1021 O O . PRO A 1 132 ? -8.167 -6.947 3.501 1.00 97.31 132 PRO A O 1
ATOM 1024 N N . THR A 1 133 ? -6.877 -8.336 4.679 1.00 96.00 133 THR A N 1
ATOM 1025 C CA . THR A 1 133 ? -5.663 -8.096 3.861 1.00 96.00 133 THR A CA 1
ATOM 1026 C C . THR A 1 133 ? -5.857 -8.388 2.374 1.00 96.00 133 THR A C 1
ATOM 1028 O O . THR A 1 133 ? -5.238 -7.748 1.522 1.00 96.00 133 THR A O 1
ATOM 1031 N N . GLY A 1 134 ? -6.738 -9.335 2.043 1.00 94.81 134 GLY A N 1
ATOM 1032 C CA . GLY A 1 134 ? -7.117 -9.616 0.659 1.00 94.81 134 GLY A CA 1
ATOM 1033 C C . GLY A 1 134 ? -7.903 -8.472 0.014 1.00 94.81 134 GLY A C 1
ATOM 1034 O O . GLY A 1 134 ? -7.687 -8.178 -1.162 1.00 94.81 134 GLY A O 1
ATOM 1035 N N . GLU A 1 135 ? -8.770 -7.800 0.776 1.00 96.12 135 GLU A N 1
ATOM 1036 C CA . GLU A 1 135 ? -9.507 -6.618 0.311 1.00 96.12 135 GLU A CA 1
ATOM 1037 C C . GLU A 1 135 ? -8.558 -5.433 0.142 1.00 96.12 135 GLU A C 1
ATOM 1039 O O . GLU A 1 135 ? -8.560 -4.817 -0.919 1.00 96.12 135 GLU A O 1
ATOM 1044 N N . TYR A 1 136 ? -7.659 -5.206 1.103 1.00 96.50 136 TYR A N 1
ATOM 1045 C CA . TYR A 1 136 ? -6.620 -4.178 0.999 1.00 96.50 136 TYR A CA 1
ATOM 1046 C C . TYR A 1 136 ? -5.718 -4.374 -0.229 1.00 96.50 136 TYR A C 1
ATOM 1048 O O . TYR A 1 136 ? -5.488 -3.449 -1.002 1.00 96.50 136 TYR A O 1
ATOM 1056 N N . SER A 1 137 ? -5.253 -5.601 -0.475 1.00 95.81 137 SER A N 1
ATOM 1057 C CA . SER A 1 137 ? -4.427 -5.896 -1.656 1.00 95.81 137 SER A CA 1
ATOM 1058 C C . SER A 1 137 ? -5.188 -5.675 -2.963 1.00 95.81 137 SER A C 1
ATOM 1060 O O . SER A 1 137 ? -4.619 -5.191 -3.938 1.00 95.81 137 SER A O 1
ATOM 1062 N N . SER A 1 138 ? -6.484 -5.998 -2.974 1.00 95.62 138 SER A N 1
ATOM 1063 C CA . SER A 1 138 ? -7.352 -5.779 -4.134 1.00 95.62 138 SER A CA 1
ATOM 1064 C C . SER A 1 138 ? -7.636 -4.293 -4.367 1.00 95.62 138 SER A C 1
ATOM 1066 O O . SER A 1 138 ? -7.702 -3.865 -5.517 1.00 95.62 138 SER A O 1
ATOM 1068 N N . LEU A 1 139 ? -7.771 -3.510 -3.293 1.00 96.38 139 LEU A N 1
ATOM 1069 C CA . LEU A 1 139 ? -7.891 -2.056 -3.340 1.00 96.38 139 LEU A CA 1
ATOM 1070 C C . LEU A 1 139 ? -6.645 -1.445 -3.985 1.00 96.38 139 LEU A C 1
ATOM 1072 O O . LEU A 1 139 ? -6.769 -0.785 -5.009 1.00 96.38 139 LEU A O 1
ATOM 1076 N N . ILE A 1 140 ? -5.450 -1.731 -3.456 1.00 96.75 140 ILE A N 1
ATOM 1077 C CA . ILE A 1 140 ? -4.194 -1.207 -4.016 1.00 96.75 140 ILE A CA 1
ATOM 1078 C C . ILE A 1 140 ? -4.025 -1.624 -5.478 1.00 96.75 140 ILE A C 1
ATOM 1080 O O . ILE A 1 140 ? -3.702 -0.799 -6.326 1.00 96.75 140 ILE A O 1
ATOM 1084 N N . GLU A 1 141 ? -4.296 -2.888 -5.805 1.00 95.56 141 GLU A N 1
ATOM 1085 C CA . GLU A 1 141 ? -4.287 -3.365 -7.188 1.00 95.56 141 GLU A CA 1
ATOM 1086 C C . GLU A 1 141 ? -5.205 -2.532 -8.096 1.00 95.56 141 GLU A C 1
ATOM 1088 O O . GLU A 1 141 ? -4.769 -2.097 -9.164 1.00 95.56 141 GLU A O 1
ATOM 1093 N N . SER A 1 142 ? -6.450 -2.306 -7.672 1.00 95.38 142 SER A N 1
ATOM 1094 C CA . SER A 1 142 ? -7.441 -1.521 -8.412 1.00 95.38 142 SER A CA 1
ATOM 1095 C C . SER A 1 142 ? -6.987 -0.074 -8.597 1.00 95.38 142 SER A C 1
ATOM 1097 O O . SER A 1 142 ? -7.005 0.442 -9.713 1.00 95.38 142 SER A O 1
ATOM 1099 N N . GLU A 1 143 ? -6.531 0.570 -7.526 1.00 94.69 143 GLU A N 1
ATOM 1100 C CA . GLU A 1 143 ? -6.095 1.965 -7.551 1.00 94.69 143 GLU A CA 1
ATOM 1101 C C . GLU A 1 143 ? -4.858 2.168 -8.437 1.00 94.69 143 GLU A C 1
ATOM 1103 O O . GLU A 1 143 ? -4.800 3.102 -9.246 1.00 94.69 143 GLU A O 1
ATOM 1108 N N . ILE A 1 144 ? -3.900 1.236 -8.396 1.00 94.00 144 ILE A N 1
ATOM 1109 C CA . ILE A 1 144 ? -2.772 1.244 -9.328 1.00 94.00 144 ILE A CA 1
ATOM 1110 C C . ILE A 1 144 ? -3.271 1.107 -10.773 1.00 94.00 144 ILE A C 1
ATOM 1112 O O . ILE A 1 144 ? -2.799 1.851 -11.628 1.00 94.00 144 ILE A O 1
ATOM 1116 N N . GLU A 1 145 ? -4.199 0.188 -11.072 1.00 92.31 145 GLU A N 1
ATOM 1117 C CA . GLU A 1 145 ? -4.731 -0.002 -12.435 1.00 92.31 145 GLU A CA 1
ATOM 1118 C C . GLU A 1 145 ? -5.475 1.238 -12.959 1.00 92.31 145 GLU A C 1
ATOM 1120 O O . GLU A 1 145 ? -5.429 1.520 -14.159 1.00 92.31 145 GLU A O 1
ATOM 1125 N N . VAL A 1 146 ? -6.122 2.006 -12.076 1.00 91.00 146 VAL A N 1
ATOM 1126 C CA . VAL A 1 146 ? -6.788 3.271 -12.425 1.00 91.00 146 VAL A CA 1
ATOM 1127 C C . VAL A 1 146 ? -5.773 4.353 -12.797 1.00 91.00 146 VAL A C 1
ATOM 1129 O O . VAL A 1 146 ? -5.997 5.106 -13.748 1.00 91.00 146 VAL A O 1
ATOM 1132 N N . ARG A 1 147 ? -4.655 4.444 -12.068 1.00 88.56 147 ARG A N 1
ATOM 1133 C CA . ARG A 1 147 ? -3.682 5.539 -12.228 1.00 88.56 147 ARG A CA 1
ATOM 1134 C C . ARG A 1 147 ? -2.507 5.216 -13.139 1.00 88.56 147 ARG A C 1
ATOM 1136 O O . ARG A 1 147 ? -1.839 6.124 -13.632 1.00 88.56 147 ARG A O 1
ATOM 1143 N N . SER A 1 148 ? -2.236 3.937 -13.362 1.00 86.88 148 SER A N 1
ATOM 1144 C CA . SER A 1 148 ? -1.051 3.461 -14.059 1.00 86.88 148 SER A CA 1
ATOM 1145 C C . SER A 1 148 ? -1.328 2.182 -14.846 1.00 86.88 148 SER A C 1
ATOM 1147 O O . SER A 1 148 ? -1.955 1.235 -14.381 1.00 86.88 148 SER A O 1
ATOM 1149 N N . ASN A 1 149 ? -0.761 2.097 -16.046 1.00 86.31 149 ASN A N 1
ATOM 1150 C CA . ASN A 1 149 ? -0.789 0.887 -16.868 1.00 86.31 149 ASN A CA 1
ATOM 1151 C C . ASN A 1 149 ? 0.305 -0.129 -16.472 1.00 86.31 149 ASN A C 1
ATOM 1153 O O . ASN A 1 149 ? 0.438 -1.169 -17.125 1.00 86.31 149 ASN A O 1
ATOM 1157 N N . VAL A 1 150 ? 1.097 0.143 -15.428 1.00 86.50 150 VAL A N 1
ATOM 1158 C CA . VAL A 1 150 ? 2.283 -0.648 -15.055 1.00 86.50 150 VAL A CA 1
ATOM 1159 C C . VAL A 1 150 ? 1.966 -2.132 -14.847 1.00 86.50 150 VAL A C 1
ATOM 1161 O O . VAL A 1 150 ? 2.674 -2.992 -15.369 1.00 86.50 150 VAL A O 1
ATOM 1164 N N . LEU A 1 151 ? 0.856 -2.469 -14.178 1.00 86.50 151 LEU A N 1
ATOM 1165 C CA . LEU A 1 151 ? 0.523 -3.868 -13.869 1.00 86.50 151 LEU A CA 1
ATOM 1166 C C . LEU A 1 151 ? 0.153 -4.674 -15.120 1.00 86.50 151 LEU A C 1
ATOM 1168 O O . LEU A 1 151 ? 0.358 -5.890 -15.149 1.00 86.50 151 LEU A O 1
ATOM 1172 N N . ALA A 1 152 ? -0.352 -4.017 -16.168 1.00 84.50 152 ALA A N 1
ATOM 1173 C CA . ALA A 1 152 ? -0.593 -4.659 -17.458 1.00 84.50 152 ALA A CA 1
ATOM 1174 C C . ALA A 1 152 ? 0.731 -5.031 -18.148 1.00 84.50 152 ALA A C 1
ATOM 1176 O O . ALA A 1 152 ? 0.863 -6.133 -18.683 1.00 84.50 152 ALA A O 1
ATOM 1177 N N . HIS A 1 153 ? 1.732 -4.153 -18.065 1.00 83.06 153 HIS A N 1
ATOM 1178 C CA . HIS A 1 153 ? 3.021 -4.322 -18.735 1.00 83.06 153 HIS A CA 1
ATOM 1179 C C . HIS A 1 153 ? 3.926 -5.321 -18.019 1.00 83.06 153 HIS A C 1
ATOM 1181 O O . HIS A 1 153 ? 4.495 -6.205 -18.661 1.00 83.06 153 HIS A O 1
ATOM 1187 N N . VAL A 1 154 ? 3.973 -5.268 -16.686 1.00 81.06 154 VAL A N 1
ATOM 1188 C CA . VAL A 1 154 ? 4.729 -6.217 -15.853 1.00 81.06 154 VAL A CA 1
ATOM 1189 C C . VAL A 1 154 ? 4.240 -7.658 -16.066 1.00 81.06 154 VAL A C 1
ATOM 1191 O O . VAL A 1 154 ? 5.038 -8.587 -16.118 1.00 81.06 154 VAL A O 1
ATOM 1194 N N . ARG A 1 155 ? 2.930 -7.866 -16.271 1.00 69.69 155 ARG A N 1
ATOM 1195 C CA . ARG A 1 155 ? 2.372 -9.189 -16.615 1.00 69.69 155 ARG A CA 1
ATOM 1196 C C . ARG A 1 155 ? 2.859 -9.709 -17.972 1.00 69.69 155 ARG A C 1
ATOM 1198 O O . ARG A 1 155 ? 2.983 -10.918 -18.149 1.00 69.69 155 ARG A O 1
ATOM 1205 N N . SER A 1 156 ? 3.084 -8.815 -18.933 1.00 61.44 156 SER A N 1
ATOM 1206 C CA . SER A 1 156 ? 3.420 -9.163 -20.320 1.00 61.44 156 SER A CA 1
ATOM 1207 C C . SER A 1 156 ? 4.921 -9.315 -20.583 1.00 61.44 156 SER A C 1
ATOM 1209 O O . SER A 1 156 ? 5.301 -9.951 -21.563 1.00 61.44 156 SER A O 1
ATOM 1211 N N . SER A 1 157 ? 5.769 -8.760 -19.712 1.00 61.38 157 SER A N 1
ATOM 1212 C CA . SER A 1 157 ? 7.216 -8.657 -19.933 1.00 61.38 157 SER A CA 1
ATOM 1213 C C . SER A 1 157 ? 7.983 -9.960 -19.692 1.00 61.38 157 SER A C 1
ATOM 1215 O O . SER A 1 157 ? 9.116 -10.086 -20.149 1.00 61.38 157 SER A O 1
ATOM 1217 N N . GLY A 1 158 ? 7.393 -10.932 -18.984 1.00 55.91 158 GLY A N 1
ATOM 1218 C CA . GLY A 1 158 ? 8.067 -12.186 -18.621 1.00 55.91 158 GLY A CA 1
ATOM 1219 C C . GLY A 1 158 ? 9.274 -11.997 -17.691 1.00 55.91 158 GLY A C 1
ATOM 1220 O O . GLY A 1 158 ? 10.096 -12.904 -17.584 1.00 55.91 158 GLY A O 1
ATOM 1221 N N . ALA A 1 159 ? 9.392 -10.828 -17.055 1.00 58.81 159 ALA A N 1
ATOM 1222 C CA . ALA A 1 159 ? 10.455 -10.501 -16.115 1.00 58.81 159 ALA A CA 1
ATOM 1223 C C . ALA A 1 159 ? 10.287 -11.248 -14.777 1.00 58.81 159 ALA A C 1
ATOM 1225 O O . ALA A 1 159 ? 9.181 -11.635 -14.405 1.00 58.81 159 ALA A O 1
ATOM 1226 N N . ASP A 1 160 ? 11.381 -11.388 -14.018 1.00 60.66 160 ASP A N 1
ATOM 1227 C CA . ASP A 1 160 ? 11.358 -11.946 -12.651 1.00 60.66 160 ASP A CA 1
ATOM 1228 C C . ASP A 1 160 ? 10.561 -11.081 -11.656 1.00 60.66 160 ASP A C 1
ATOM 1230 O O . ASP A 1 160 ? 10.213 -11.557 -10.580 1.00 60.66 160 ASP A O 1
ATOM 1234 N N . ILE A 1 161 ? 10.305 -9.813 -12.000 1.00 69.25 161 ILE A N 1
ATOM 1235 C CA . ILE A 1 161 ? 9.388 -8.934 -11.269 1.00 69.25 161 ILE A CA 1
ATOM 1236 C C . ILE A 1 161 ? 7.999 -9.101 -11.863 1.00 69.25 161 ILE A C 1
ATOM 1238 O O . ILE A 1 161 ? 7.790 -8.870 -13.054 1.00 69.25 161 ILE A O 1
ATOM 1242 N N . GLY A 1 162 ? 7.056 -9.476 -11.012 1.00 76.12 162 GLY A N 1
ATOM 1243 C CA . GLY A 1 162 ? 5.651 -9.630 -11.324 1.00 76.12 162 GLY A CA 1
ATOM 1244 C C . GLY A 1 162 ? 4.795 -8.503 -10.756 1.00 76.12 162 GLY A C 1
ATOM 1245 O O . GLY A 1 162 ? 5.236 -7.621 -10.024 1.00 76.12 162 GLY A O 1
ATOM 1246 N N . LYS A 1 163 ? 3.499 -8.574 -11.075 1.00 85.06 163 LYS A N 1
ATOM 1247 C CA . LYS A 1 163 ? 2.459 -7.685 -10.533 1.00 85.06 163 LYS A CA 1
ATOM 1248 C C . LYS A 1 163 ? 2.551 -7.538 -9.010 1.00 85.06 163 LYS A C 1
ATOM 1250 O O . LYS A 1 163 ? 2.350 -6.455 -8.476 1.00 85.06 163 LYS A O 1
ATOM 1255 N N . ARG A 1 164 ? 2.837 -8.657 -8.347 1.00 86.25 164 ARG A N 1
ATOM 1256 C CA . ARG A 1 164 ? 2.913 -8.767 -6.897 1.00 86.25 164 ARG A CA 1
ATOM 1257 C C . ARG A 1 164 ? 4.002 -7.874 -6.309 1.00 86.25 164 ARG A C 1
ATOM 1259 O O . ARG A 1 164 ? 3.709 -7.180 -5.354 1.00 86.25 164 ARG A O 1
ATOM 1266 N N . ASP A 1 165 ? 5.188 -7.833 -6.910 1.00 88.62 165 ASP A N 1
ATOM 1267 C CA . ASP A 1 165 ? 6.294 -7.013 -6.404 1.00 88.62 165 ASP A CA 1
ATOM 1268 C C . ASP A 1 165 ? 5.961 -5.516 -6.448 1.00 88.62 165 ASP A C 1
ATOM 1270 O O . ASP A 1 165 ? 6.343 -4.770 -5.557 1.00 88.62 165 ASP A O 1
ATOM 1274 N N . VAL A 1 166 ? 5.219 -5.070 -7.470 1.00 90.50 166 VAL A N 1
ATOM 1275 C CA . VAL A 1 166 ? 4.779 -3.669 -7.570 1.00 90.50 166 VAL A CA 1
ATOM 1276 C C . VAL A 1 166 ? 3.734 -3.346 -6.505 1.00 90.50 166 VAL A C 1
ATOM 1278 O O . VAL A 1 166 ? 3.824 -2.302 -5.870 1.00 90.50 166 VAL A O 1
ATOM 1281 N N . ILE A 1 167 ? 2.756 -4.234 -6.299 1.00 93.06 167 ILE A N 1
ATOM 1282 C CA . ILE A 1 167 ? 1.735 -4.054 -5.255 1.00 93.06 167 ILE A CA 1
ATOM 1283 C C . ILE A 1 167 ? 2.387 -4.042 -3.873 1.00 93.06 167 ILE A C 1
ATOM 1285 O O . ILE A 1 167 ? 2.098 -3.151 -3.087 1.00 93.06 167 ILE A O 1
ATOM 1289 N N . GLU A 1 168 ? 3.279 -4.993 -3.590 1.00 92.88 168 GLU A N 1
ATOM 1290 C CA . GLU A 1 168 ? 3.984 -5.083 -2.308 1.00 92.88 168 GLU A CA 1
ATOM 1291 C C . GLU A 1 168 ? 4.873 -3.860 -2.066 1.00 92.88 168 GLU A C 1
ATOM 1293 O O . GLU A 1 168 ? 4.902 -3.353 -0.949 1.00 92.88 168 GLU A O 1
ATOM 1298 N N . ALA A 1 169 ? 5.549 -3.348 -3.102 1.00 93.69 169 ALA A N 1
ATOM 1299 C CA . ALA A 1 169 ? 6.328 -2.120 -2.988 1.00 93.69 169 ALA A CA 1
ATOM 1300 C C . ALA A 1 169 ? 5.437 -0.929 -2.606 1.00 93.69 169 ALA A C 1
ATOM 1302 O O . ALA A 1 169 ? 5.743 -0.242 -1.643 1.00 93.69 169 ALA A O 1
ATOM 1303 N N . VAL A 1 170 ? 4.298 -0.734 -3.284 1.00 94.75 170 VAL A N 1
ATOM 1304 C CA . VAL A 1 170 ? 3.354 0.355 -2.960 1.00 94.75 170 VAL A CA 1
ATOM 1305 C C . VAL A 1 170 ? 2.724 0.170 -1.578 1.00 94.75 170 VAL A C 1
ATOM 1307 O O . VAL A 1 170 ? 2.592 1.129 -0.833 1.00 94.75 170 VAL A O 1
ATOM 1310 N N . GLN A 1 171 ? 2.356 -1.057 -1.201 1.00 95.06 171 GLN A N 1
ATOM 1311 C CA . GLN A 1 171 ? 1.832 -1.342 0.139 1.00 95.06 171 GLN A CA 1
ATOM 1312 C C . GLN A 1 171 ? 2.851 -1.024 1.232 1.00 95.06 171 GLN A C 1
ATOM 1314 O O . GLN A 1 171 ? 2.462 -0.557 2.297 1.00 95.06 171 GLN A O 1
ATOM 1319 N N . SER A 1 172 ? 4.137 -1.269 0.968 1.00 94.31 172 SER A N 1
ATOM 1320 C CA . SER A 1 172 ? 5.207 -0.973 1.916 1.00 94.31 172 SER A CA 1
ATOM 1321 C C . SER A 1 172 ? 5.324 0.517 2.230 1.00 94.31 172 SER A C 1
ATOM 1323 O O . SER A 1 172 ? 5.778 0.835 3.325 1.00 94.31 172 SER A O 1
ATOM 1325 N N . GLU A 1 173 ? 4.909 1.403 1.322 1.00 95.06 173 GLU A N 1
ATOM 1326 C CA . GLU A 1 173 ? 4.927 2.854 1.552 1.00 95.06 173 GLU A CA 1
ATOM 1327 C C . GLU A 1 173 ? 3.931 3.276 2.635 1.00 95.06 173 GLU A C 1
ATOM 1329 O O . GLU A 1 173 ? 4.194 4.213 3.377 1.00 95.06 173 GLU A O 1
ATOM 1334 N N . TYR A 1 174 ? 2.817 2.555 2.786 1.00 94.94 174 TYR A N 1
ATOM 1335 C CA . TYR A 1 174 ? 1.826 2.847 3.826 1.00 94.94 174 TYR A CA 1
ATOM 1336 C C . TYR A 1 174 ? 2.179 2.254 5.193 1.00 94.94 174 TYR A C 1
ATOM 1338 O O . TYR A 1 174 ? 1.584 2.637 6.194 1.00 94.94 174 TYR A O 1
ATOM 1346 N N . ASN A 1 175 ? 3.143 1.334 5.260 1.00 91.94 175 ASN A N 1
ATOM 1347 C CA . ASN A 1 175 ? 3.530 0.686 6.515 1.00 91.94 175 ASN A CA 1
ATOM 1348 C C . ASN A 1 175 ? 4.460 1.557 7.386 1.00 91.94 175 ASN A C 1
ATOM 1350 O O . ASN A 1 175 ? 4.776 1.159 8.505 1.00 91.94 175 ASN A O 1
ATOM 1354 N N . ASP A 1 176 ? 4.953 2.693 6.883 1.00 88.62 176 ASP A N 1
ATOM 1355 C CA . ASP A 1 176 ? 5.795 3.619 7.654 1.00 88.62 176 ASP A CA 1
ATOM 1356 C C . ASP A 1 176 ? 4.925 4.463 8.600 1.00 88.62 176 ASP A C 1
ATOM 1358 O O . ASP A 1 176 ? 3.878 4.958 8.188 1.00 88.62 176 ASP A O 1
ATOM 1362 N N . ASP A 1 177 ? 5.355 4.657 9.852 1.00 83.88 177 ASP A N 1
ATOM 1363 C CA . ASP A 1 177 ? 4.677 5.498 10.856 1.00 83.88 177 ASP A CA 1
ATOM 1364 C C . ASP A 1 177 ? 4.518 6.964 10.392 1.00 83.88 177 ASP A C 1
ATOM 1366 O O . ASP A 1 177 ? 3.725 7.723 10.946 1.00 83.88 177 ASP A O 1
ATOM 1370 N N . ALA A 1 178 ? 5.326 7.406 9.422 1.00 85.19 178 ALA A N 1
ATOM 1371 C CA . ALA A 1 178 ? 5.235 8.739 8.829 1.00 85.19 178 ALA A CA 1
ATOM 1372 C C . ALA A 1 178 ? 4.312 8.812 7.597 1.00 85.19 178 ALA A C 1
ATOM 1374 O O . ALA A 1 178 ? 4.141 9.905 7.049 1.00 85.19 178 ALA A O 1
ATOM 1375 N N . ALA A 1 179 ? 3.765 7.682 7.142 1.00 86.12 179 ALA A N 1
ATOM 1376 C CA . ALA A 1 179 ? 2.900 7.617 5.972 1.00 86.12 179 ALA A CA 1
ATOM 1377 C C . ALA A 1 179 ? 1.511 8.213 6.246 1.00 86.12 179 ALA A C 1
ATOM 1379 O O . ALA A 1 179 ? 1.022 8.217 7.374 1.00 86.12 179 ALA A O 1
ATOM 1380 N N . ASP A 1 180 ? 0.854 8.691 5.189 1.00 84.81 180 ASP A N 1
ATOM 1381 C CA . ASP A 1 180 ? -0.532 9.163 5.239 1.00 84.81 180 ASP A CA 1
ATOM 1382 C C . ASP A 1 180 ? -1.340 8.524 4.089 1.00 84.81 180 ASP A C 1
ATOM 1384 O O . ASP A 1 180 ? -1.132 8.881 2.924 1.00 84.81 180 ASP A O 1
ATOM 1388 N N . PRO A 1 181 ? -2.233 7.554 4.370 1.00 90.69 181 PRO A N 1
ATOM 1389 C CA . PRO A 1 181 ? -2.518 6.972 5.686 1.00 90.69 181 PRO A CA 1
ATOM 1390 C C . PRO A 1 181 ? -1.425 5.992 6.150 1.00 90.69 181 PRO A C 1
ATOM 1392 O O . PRO A 1 181 ? -0.868 5.257 5.332 1.00 90.69 181 PRO A O 1
ATOM 1395 N N . HIS A 1 182 ? -1.190 5.901 7.463 1.00 95.88 182 HIS A N 1
ATOM 1396 C CA . HIS A 1 182 ? -0.408 4.812 8.050 1.00 95.88 182 HIS A CA 1
ATOM 1397 C C . HIS A 1 182 ? -1.282 3.555 8.198 1.00 95.88 182 HIS A C 1
ATOM 1399 O O . HIS A 1 182 ? -2.339 3.564 8.841 1.00 95.88 182 HIS A O 1
ATOM 1405 N N . ILE A 1 183 ? -0.855 2.467 7.558 1.00 97.00 183 ILE A N 1
ATOM 1406 C CA . ILE A 1 183 ? -1.571 1.194 7.496 1.00 97.00 183 ILE A CA 1
ATOM 1407 C C . ILE A 1 183 ? -0.701 0.093 8.089 1.00 97.00 183 ILE A C 1
ATOM 1409 O O . ILE A 1 183 ? 0.329 -0.261 7.526 1.00 97.00 183 ILE A O 1
ATOM 1413 N N . ASP A 1 184 ? -1.172 -0.529 9.168 1.00 96.56 184 ASP A N 1
ATOM 1414 C CA . ASP A 1 184 ? -0.529 -1.709 9.745 1.00 96.56 184 ASP A CA 1
ATOM 1415 C C . ASP A 1 184 ? -1.204 -3.000 9.259 1.00 96.56 184 ASP A C 1
ATOM 1417 O O . ASP A 1 184 ? -2.436 -3.134 9.251 1.00 96.56 184 ASP A O 1
ATOM 1421 N N . VAL A 1 185 ? -0.391 -3.980 8.861 1.00 96.00 185 VAL A N 1
ATOM 1422 C CA . VAL A 1 185 ? -0.844 -5.295 8.399 1.00 96.00 185 VAL A CA 1
ATOM 1423 C C . VAL A 1 185 ? -0.665 -6.322 9.514 1.00 96.00 185 VAL A C 1
ATOM 1425 O O . VAL A 1 185 ? 0.408 -6.871 9.760 1.00 96.00 185 VAL A O 1
ATOM 1428 N N . LEU A 1 186 ? -1.778 -6.668 10.154 1.00 95.19 186 LEU A N 1
ATOM 1429 C CA . LEU A 1 186 ? -1.849 -7.665 11.213 1.00 95.19 186 LEU A CA 1
ATOM 1430 C C . LEU A 1 186 ? -1.879 -9.081 10.619 1.00 95.19 186 LEU A C 1
ATOM 1432 O O . LEU A 1 186 ? -2.929 -9.732 10.591 1.00 95.19 186 LEU A O 1
ATOM 1436 N N . ASP A 1 187 ? -0.726 -9.592 10.180 1.00 90.56 187 ASP A N 1
ATOM 1437 C CA . ASP A 1 187 ? -0.585 -10.904 9.518 1.00 90.56 187 ASP A CA 1
ATOM 1438 C C . ASP A 1 187 ? -1.300 -12.045 10.256 1.00 90.56 187 ASP A C 1
ATOM 1440 O O . ASP A 1 187 ? -2.051 -12.826 9.664 1.00 90.56 187 ASP A O 1
A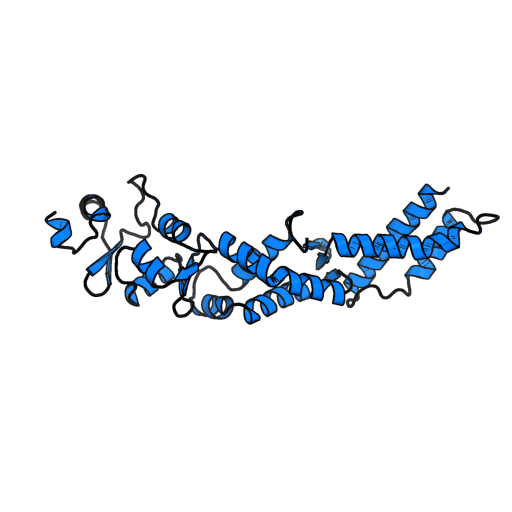TOM 1444 N N . ALA A 1 188 ? -1.132 -12.110 11.582 1.00 91.19 188 ALA A N 1
ATOM 1445 C CA . ALA A 1 188 ? -1.729 -13.146 12.429 1.00 91.19 188 ALA A CA 1
ATOM 1446 C C . ALA A 1 188 ? -3.269 -13.146 12.408 1.00 91.19 188 ALA A C 1
ATOM 1448 O O . ALA A 1 188 ? -3.894 -14.151 12.751 1.00 91.19 188 ALA A O 1
ATOM 1449 N N . ARG A 1 189 ? -3.880 -12.019 12.030 1.00 90.88 189 ARG A N 1
ATOM 1450 C CA . ARG A 1 189 ? -5.332 -11.821 11.939 1.00 90.88 189 ARG A CA 1
ATOM 1451 C C . ARG A 1 189 ? -5.815 -11.677 10.497 1.00 90.88 189 ARG A C 1
ATOM 1453 O O . ARG A 1 189 ? -7.020 -11.707 10.279 1.00 90.88 189 ARG A O 1
ATOM 1460 N N . SER A 1 190 ? -4.897 -11.550 9.534 1.00 95.94 190 SER A N 1
ATOM 1461 C CA . SER A 1 190 ? -5.202 -11.249 8.131 1.00 95.94 190 SER A CA 1
ATOM 1462 C C . SER A 1 190 ? -6.056 -9.982 7.976 1.00 95.94 190 SER A C 1
ATOM 1464 O O . SER A 1 190 ? -6.996 -9.949 7.182 1.00 95.94 190 SER A O 1
ATOM 1466 N N . LEU A 1 191 ? -5.721 -8.940 8.743 1.00 97.50 191 LEU A N 1
ATOM 1467 C CA . LEU A 1 191 ? -6.363 -7.623 8.699 1.00 97.50 191 LEU A CA 1
ATOM 1468 C C . LEU A 1 191 ? -5.334 -6.539 8.364 1.00 97.50 191 LEU A C 1
ATOM 1470 O O . LEU A 1 191 ? -4.180 -6.658 8.760 1.00 97.50 191 LEU A O 1
ATOM 1474 N N . ALA A 1 192 ? -5.771 -5.498 7.669 1.00 97.75 192 ALA A N 1
ATOM 1475 C CA . ALA A 1 192 ? -5.063 -4.235 7.515 1.00 97.75 192 ALA A CA 1
ATOM 1476 C C . ALA A 1 192 ? -5.845 -3.147 8.265 1.00 97.75 192 ALA A C 1
ATOM 1478 O O . ALA A 1 192 ? -7.082 -3.146 8.223 1.00 97.75 192 ALA A O 1
ATOM 1479 N N . VAL A 1 193 ? -5.143 -2.257 8.963 1.00 97.88 193 VAL A N 1
ATOM 1480 C CA . VAL A 1 193 ? -5.722 -1.248 9.861 1.00 97.88 193 VAL A CA 1
ATOM 1481 C C . VAL A 1 193 ? -5.145 0.118 9.520 1.00 97.88 193 VAL A C 1
ATOM 1483 O O . VAL A 1 193 ? -3.933 0.275 9.577 1.00 97.88 193 VAL A O 1
ATOM 1486 N N . ALA A 1 194 ? -5.997 1.100 9.219 1.00 97.50 194 ALA A N 1
ATOM 1487 C CA . ALA A 1 194 ? -5.581 2.502 9.169 1.00 97.50 194 ALA A CA 1
ATOM 1488 C C . ALA A 1 194 ? -5.452 3.006 10.610 1.00 97.50 194 ALA A C 1
ATOM 1490 O O . ALA A 1 194 ? -6.468 3.230 11.273 1.00 97.50 194 ALA A O 1
ATOM 1491 N N . VAL A 1 195 ? -4.221 3.096 11.112 1.00 96.69 195 VAL A N 1
ATOM 1492 C CA . VAL A 1 195 ? -3.923 3.087 12.552 1.00 96.69 195 VAL A CA 1
ATOM 1493 C C . VAL A 1 195 ? -4.533 4.282 13.274 1.00 96.69 195 VAL A C 1
ATOM 1495 O O . VAL A 1 195 ? -5.376 4.093 14.149 1.00 96.69 195 VAL A O 1
ATOM 1498 N N . GLU A 1 196 ? -4.192 5.512 12.895 1.00 95.44 196 GLU A N 1
ATOM 1499 C CA . GLU A 1 196 ? -4.646 6.704 13.616 1.00 95.44 196 GLU A CA 1
ATOM 1500 C C . GLU A 1 196 ? -6.165 6.901 13.525 1.00 95.44 196 GLU A C 1
ATOM 1502 O O . GLU A 1 196 ? -6.789 7.165 14.561 1.00 95.44 196 GLU A O 1
ATOM 1507 N N . PRO A 1 197 ? -6.814 6.764 12.348 1.00 96.00 197 PRO A N 1
ATOM 1508 C CA . PRO A 1 197 ? -8.272 6.833 12.263 1.00 96.00 197 PRO A CA 1
ATOM 1509 C C . PRO A 1 197 ? -8.963 5.732 13.077 1.00 96.00 197 PRO A C 1
ATOM 1511 O O . PRO A 1 197 ? -9.989 5.977 13.722 1.00 96.00 197 PRO A O 1
ATOM 1514 N N . PHE A 1 198 ? -8.400 4.520 13.087 1.00 97.50 198 PHE A N 1
ATOM 1515 C CA . PHE A 1 198 ? -8.935 3.405 13.858 1.00 97.50 198 PHE A CA 1
ATOM 1516 C C . PHE A 1 198 ? -8.818 3.641 15.366 1.00 97.50 198 PHE A C 1
ATOM 1518 O O . PHE A 1 198 ? -9.803 3.464 16.082 1.00 97.50 198 PHE A O 1
ATOM 1525 N N . GLU A 1 199 ? -7.660 4.082 15.854 1.00 97.38 199 GLU A N 1
ATOM 1526 C CA . GLU A 1 199 ? -7.447 4.397 17.269 1.00 97.38 199 GLU A CA 1
ATOM 1527 C C . GLU A 1 199 ? -8.372 5.521 17.746 1.00 97.38 199 GLU A C 1
ATOM 1529 O O . GLU A 1 199 ? -9.003 5.401 18.797 1.00 97.38 199 GLU A O 1
ATOM 1534 N N . GLN A 1 200 ? -8.541 6.578 16.944 1.00 97.06 200 GLN A N 1
ATOM 1535 C CA . GLN A 1 200 ? -9.485 7.659 17.247 1.00 97.06 200 GLN A CA 1
ATOM 1536 C C . GLN A 1 200 ? -10.927 7.153 17.341 1.00 97.06 200 GLN A C 1
ATOM 1538 O O . GLN A 1 200 ? -11.665 7.540 18.250 1.00 97.06 200 GLN A O 1
ATOM 1543 N N . MET A 1 201 ? -11.336 6.271 16.424 1.00 97.00 201 MET A N 1
ATOM 1544 C CA . MET A 1 201 ? -12.649 5.632 16.478 1.00 97.00 201 MET A CA 1
ATOM 1545 C C . MET A 1 201 ? -12.794 4.765 17.738 1.00 97.00 201 MET A C 1
ATOM 1547 O O . MET A 1 201 ? -13.839 4.821 18.393 1.00 97.00 201 MET A O 1
ATOM 1551 N N . VAL A 1 202 ? -11.775 3.971 18.082 1.00 98.06 202 VAL A N 1
ATOM 1552 C CA . VAL A 1 202 ? -11.773 3.117 19.278 1.00 98.06 202 VAL A CA 1
ATOM 1553 C C . VAL A 1 202 ? -11.927 3.958 20.542 1.00 98.06 202 VAL A C 1
ATOM 1555 O O . VAL A 1 202 ? -12.811 3.658 21.346 1.00 98.06 202 VAL A O 1
ATOM 1558 N N . GLU A 1 203 ? -11.143 5.029 20.684 1.00 98.12 203 GLU A N 1
ATOM 1559 C CA . GLU A 1 203 ? -11.204 5.938 21.833 1.00 98.12 203 GLU A CA 1
ATOM 1560 C C . GLU A 1 203 ? -12.584 6.585 21.949 1.00 98.12 203 GLU A C 1
ATOM 1562 O O . GLU A 1 203 ? -13.249 6.458 22.978 1.00 98.12 203 GLU A O 1
ATOM 1567 N N . ALA A 1 204 ? -13.060 7.216 20.871 1.00 97.00 204 ALA A N 1
ATOM 1568 C CA . ALA A 1 204 ? -14.352 7.892 20.861 1.00 97.00 204 ALA A CA 1
ATOM 1569 C C . ALA A 1 204 ? -15.487 6.929 21.232 1.00 97.00 204 ALA A C 1
ATOM 1571 O O . ALA A 1 204 ? -16.367 7.261 22.030 1.00 97.00 204 ALA A O 1
ATOM 1572 N N . ARG A 1 205 ? -15.454 5.702 20.696 1.00 96.50 205 ARG A N 1
ATOM 1573 C CA . ARG A 1 205 ? -16.493 4.713 20.973 1.00 96.50 205 ARG A CA 1
ATOM 1574 C C . ARG A 1 205 ? -16.411 4.159 22.391 1.00 96.50 205 ARG A C 1
ATOM 1576 O O . ARG A 1 205 ? -17.455 3.963 23.013 1.00 96.50 205 ARG A O 1
ATOM 1583 N N . ALA A 1 206 ? -15.208 3.918 22.903 1.00 96.75 206 ALA A N 1
ATOM 1584 C CA . ALA A 1 206 ? -14.997 3.487 24.279 1.00 96.75 206 ALA A CA 1
ATOM 1585 C C . ALA A 1 206 ? -15.475 4.558 25.273 1.00 96.75 206 ALA A C 1
ATOM 1587 O O . ALA A 1 206 ? -16.208 4.238 26.212 1.00 96.75 206 ALA A O 1
ATOM 1588 N N . GLU A 1 207 ? -15.150 5.833 25.042 1.00 95.94 207 GLU A N 1
ATOM 1589 C CA . GLU A 1 207 ? -15.635 6.948 25.861 1.00 95.94 207 GLU A CA 1
ATOM 1590 C C . GLU A 1 207 ? -17.163 7.066 25.839 1.00 95.94 207 GLU A C 1
ATOM 1592 O O . GLU A 1 207 ? -17.791 7.224 26.889 1.00 95.94 207 GLU A O 1
ATOM 1597 N N . ASP A 1 208 ? -17.776 6.987 24.656 1.00 95.75 208 ASP A N 1
ATOM 1598 C CA . ASP A 1 208 ? -19.225 7.121 24.494 1.00 95.75 208 ASP A CA 1
ATOM 1599 C C . ASP A 1 208 ? -20.002 6.048 25.265 1.00 95.75 208 ASP A C 1
ATOM 1601 O O . ASP A 1 208 ? -21.067 6.331 25.820 1.00 95.75 208 ASP A O 1
ATOM 1605 N N . LEU A 1 209 ? -19.471 4.825 25.321 1.00 94.25 209 LEU A N 1
ATOM 1606 C CA . LEU A 1 209 ? -20.097 3.700 26.017 1.00 94.25 209 LEU A CA 1
ATOM 1607 C C . LEU A 1 209 ? -19.828 3.720 27.524 1.00 94.25 209 LEU A C 1
ATOM 1609 O O . LEU A 1 209 ? -20.704 3.367 28.307 1.00 94.25 209 LEU A O 1
ATOM 1613 N N . THR A 1 210 ? -18.638 4.143 27.950 1.00 93.81 210 THR A N 1
ATOM 1614 C CA . THR A 1 210 ? -18.245 4.134 29.369 1.00 93.81 210 THR A CA 1
ATOM 1615 C C . THR A 1 210 ? -18.738 5.354 30.140 1.00 93.81 210 THR A C 1
ATOM 1617 O O . THR A 1 210 ? -19.103 5.240 31.312 1.00 93.81 210 THR A O 1
ATOM 1620 N N . ARG A 1 211 ? -18.807 6.532 29.507 1.00 93.06 211 ARG A N 1
ATOM 1621 C CA . ARG A 1 211 ? -19.210 7.788 30.162 1.00 93.06 211 ARG A CA 1
ATOM 1622 C C . ARG A 1 211 ? -20.577 7.698 30.861 1.00 93.06 211 ARG A C 1
ATOM 1624 O O . ARG A 1 211 ? -20.656 8.191 31.986 1.00 93.06 211 ARG A O 1
ATOM 1631 N N . PRO A 1 212 ? -21.637 7.099 30.281 1.00 91.69 212 PRO A N 1
ATOM 1632 C CA . PRO A 1 212 ? -22.918 6.922 30.969 1.00 91.69 212 PRO A CA 1
ATOM 1633 C C . PRO A 1 212 ? -22.828 5.968 32.167 1.00 91.69 212 PRO A C 1
ATOM 1635 O O . PRO A 1 212 ? -23.391 6.262 33.219 1.00 91.69 212 PRO A O 1
ATOM 1638 N N . LEU A 1 213 ? -22.074 4.872 32.035 1.00 89.62 213 LEU A N 1
ATOM 1639 C CA . LEU A 1 213 ? -21.890 3.862 33.087 1.00 89.62 213 LEU A CA 1
ATOM 1640 C C . LEU A 1 213 ? -21.221 4.457 34.334 1.00 89.62 213 LEU A C 1
ATOM 1642 O O . LEU A 1 213 ? -21.586 4.156 35.468 1.00 89.62 213 LEU A O 1
ATOM 1646 N N . LEU A 1 214 ? -20.271 5.369 34.125 1.00 87.62 214 LEU A N 1
ATOM 1647 C CA . LEU A 1 214 ? -19.524 6.025 35.196 1.00 87.62 214 LEU A CA 1
ATOM 1648 C C . LEU A 1 214 ? -20.285 7.172 35.890 1.00 87.62 214 LEU A C 1
ATOM 1650 O O . LEU A 1 214 ? -19.759 7.762 36.837 1.00 87.62 214 LEU A O 1
ATOM 1654 N N . GLN A 1 215 ? -21.498 7.525 35.444 1.00 86.25 215 GLN A N 1
ATOM 1655 C CA . GLN A 1 215 ? -22.302 8.583 36.073 1.00 86.25 215 GLN A C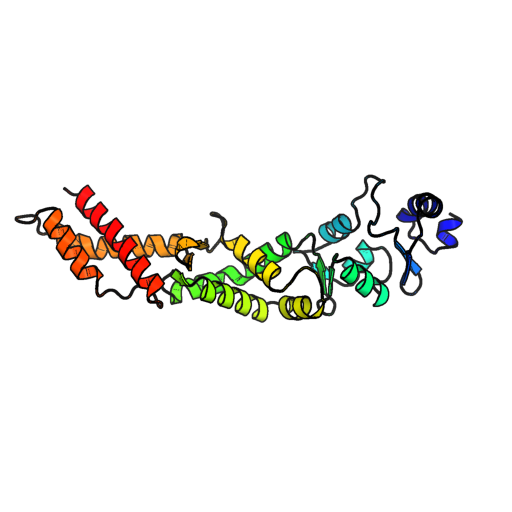A 1
ATOM 1656 C C . GLN A 1 215 ? -23.114 8.097 37.282 1.00 86.25 215 GLN A C 1
ATOM 1658 O O . GLN A 1 215 ? -23.393 8.910 38.165 1.00 86.25 215 GLN A O 1
ATOM 1663 N N . ASP A 1 216 ? -23.450 6.805 37.369 1.00 71.75 216 ASP A N 1
ATOM 1664 C CA . ASP A 1 216 ? -24.207 6.229 38.492 1.00 71.75 216 ASP A CA 1
ATOM 1665 C C . ASP A 1 216 ? -23.410 5.148 39.238 1.00 71.75 216 ASP A C 1
ATOM 1667 O O . ASP A 1 216 ? -23.674 3.949 39.179 1.00 71.75 216 ASP A O 1
ATOM 1671 N N . LEU A 1 217 ? -22.399 5.599 39.983 1.00 73.44 217 LEU A N 1
ATOM 1672 C CA . LEU A 1 217 ? -21.484 4.729 40.731 1.00 73.44 217 LEU A CA 1
ATOM 1673 C C . LEU A 1 217 ? -22.033 4.281 42.096 1.00 73.44 217 LEU A C 1
ATOM 1675 O O . LEU A 1 217 ? -21.335 3.609 42.852 1.00 73.44 217 LEU A O 1
ATOM 1679 N N . THR A 1 218 ? -23.250 4.685 42.473 1.00 66.88 218 THR A N 1
ATOM 1680 C CA . THR A 1 218 ? -23.703 4.611 43.875 1.00 66.88 218 THR A CA 1
ATOM 1681 C C . THR A 1 218 ? -23.897 3.184 44.406 1.00 66.88 218 THR A C 1
ATOM 1683 O O . THR A 1 218 ? -23.870 2.986 45.623 1.00 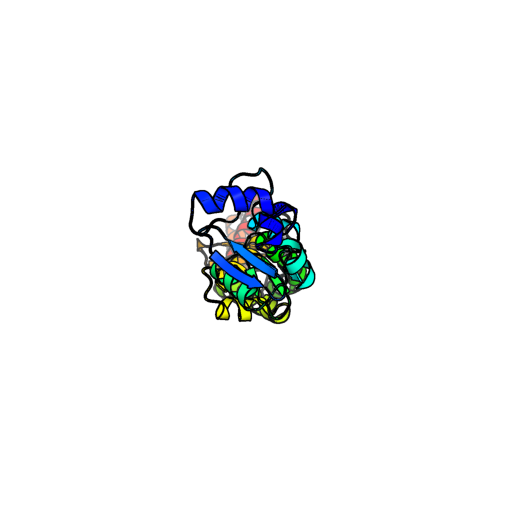66.88 218 THR A O 1
ATOM 1686 N N . ALA A 1 219 ? -24.029 2.188 43.521 1.00 61.78 219 ALA A N 1
ATOM 1687 C CA . ALA A 1 219 ? -24.151 0.770 43.874 1.00 61.78 219 ALA A CA 1
ATOM 1688 C C . ALA A 1 219 ? -23.377 -0.199 42.949 1.00 61.78 219 ALA A C 1
ATOM 1690 O O . ALA A 1 219 ? -23.504 -1.413 43.115 1.00 61.78 219 ALA A O 1
ATOM 1691 N N . ALA A 1 220 ? -22.596 0.306 41.991 1.00 80.06 220 ALA A N 1
ATOM 1692 C CA . ALA A 1 220 ? -21.905 -0.509 40.992 1.00 80.06 220 ALA A CA 1
ATOM 1693 C C . ALA A 1 220 ? -20.459 -0.838 41.408 1.00 80.06 220 ALA A C 1
ATOM 1695 O O . ALA A 1 220 ? -19.773 -0.018 42.020 1.00 80.06 220 ALA A O 1
ATOM 1696 N N . THR A 1 221 ? -19.979 -2.034 41.062 1.00 87.62 221 THR A N 1
ATOM 1697 C CA . THR A 1 221 ? -18.556 -2.399 41.135 1.00 87.62 221 THR A CA 1
ATOM 1698 C C . THR A 1 221 ? -17.907 -2.237 39.761 1.00 87.62 221 THR A C 1
ATOM 1700 O O . THR A 1 221 ? -18.598 -2.273 38.743 1.00 87.62 221 THR A O 1
ATOM 1703 N N . ALA A 1 222 ? -16.577 -2.114 39.706 1.00 88.88 222 ALA A N 1
ATOM 1704 C CA . ALA A 1 222 ? -15.853 -2.112 38.432 1.00 88.88 222 ALA A CA 1
ATOM 1705 C C . ALA A 1 222 ? -16.241 -3.328 37.566 1.00 88.88 222 ALA A C 1
ATOM 1707 O O . ALA A 1 222 ? -16.583 -3.174 36.398 1.00 88.88 222 ALA A O 1
ATOM 1708 N N . ASP A 1 223 ? -16.316 -4.522 38.164 1.00 91.94 223 ASP A N 1
ATOM 1709 C CA . ASP A 1 223 ? -16.718 -5.745 37.460 1.00 91.94 223 ASP A CA 1
ATOM 1710 C C . ASP A 1 223 ? -18.142 -5.681 36.885 1.00 91.94 223 ASP A C 1
ATOM 1712 O O . ASP A 1 223 ? -18.363 -6.149 35.767 1.00 91.94 223 ASP A O 1
ATOM 1716 N N . SER A 1 224 ? -19.109 -5.094 37.607 1.00 92.19 224 SER A N 1
ATOM 1717 C CA . SER A 1 224 ? -20.478 -4.968 37.089 1.00 92.19 224 SER A CA 1
ATOM 1718 C C . SER A 1 224 ? -20.553 -3.995 35.913 1.00 92.19 224 SER A C 1
ATOM 1720 O O . SER A 1 224 ? -21.251 -4.274 34.944 1.00 92.19 224 SER A O 1
ATOM 1722 N N . LEU A 1 225 ? -19.791 -2.896 35.955 1.00 92.31 225 LEU A N 1
ATOM 1723 C CA . LEU A 1 225 ? -19.735 -1.935 34.848 1.00 92.31 225 LEU A CA 1
ATOM 1724 C C . LEU A 1 225 ? -19.037 -2.524 33.619 1.00 92.31 225 LEU A C 1
ATOM 1726 O O . LEU A 1 225 ? -19.495 -2.329 32.497 1.00 92.31 225 LEU A O 1
ATOM 1730 N N . LYS A 1 226 ? -17.961 -3.298 33.816 1.00 94.50 226 LYS A N 1
ATOM 1731 C CA . LYS A 1 226 ? -17.292 -4.018 32.722 1.00 94.50 226 LYS A CA 1
ATOM 1732 C C . LYS A 1 226 ? -18.219 -5.037 32.066 1.00 94.50 226 LYS A C 1
ATOM 1734 O O . LYS A 1 226 ? -18.172 -5.209 30.851 1.00 94.50 226 LYS A O 1
ATOM 1739 N N . GLN A 1 227 ? -19.065 -5.717 32.841 1.00 93.88 227 GLN A N 1
ATOM 1740 C CA . GLN A 1 227 ? -20.065 -6.620 32.276 1.00 93.88 227 GLN A CA 1
ATOM 1741 C C . GLN A 1 227 ? -21.089 -5.863 31.417 1.00 93.88 227 GLN A C 1
ATOM 1743 O O . GLN A 1 227 ? -21.330 -6.264 30.282 1.00 93.88 227 GLN A O 1
ATOM 1748 N N . GLU A 1 228 ? -21.638 -4.757 31.919 1.00 93.06 228 GLU A N 1
ATOM 1749 C CA . GLU A 1 228 ? -22.609 -3.939 31.179 1.00 93.06 228 GLU A CA 1
ATOM 1750 C C . GLU A 1 228 ? -22.011 -3.345 29.889 1.00 93.06 228 GLU A C 1
ATOM 1752 O O . GLU A 1 228 ? -22.654 -3.332 28.834 1.00 93.06 228 GLU A O 1
ATOM 1757 N N . LEU A 1 229 ? -20.738 -2.933 29.937 1.00 93.88 229 LEU A N 1
ATOM 1758 C CA . LEU A 1 229 ? -19.984 -2.499 28.762 1.00 93.88 229 LEU A CA 1
ATOM 1759 C C . LEU A 1 229 ? -19.884 -3.614 27.711 1.00 93.88 229 LEU A C 1
ATOM 1761 O O . LEU A 1 229 ? -20.153 -3.371 26.536 1.00 93.88 229 LEU A O 1
ATOM 1765 N N . ARG A 1 230 ? -19.513 -4.835 28.119 1.00 94.50 230 ARG A N 1
ATOM 1766 C CA . ARG A 1 230 ? -19.392 -5.990 27.210 1.00 94.50 230 ARG A CA 1
ATOM 1767 C C . ARG A 1 230 ? -20.709 -6.281 26.497 1.00 94.50 230 ARG A C 1
ATOM 1769 O O . ARG A 1 230 ? -20.711 -6.413 25.278 1.00 94.50 230 ARG A O 1
ATOM 1776 N N . GLU A 1 231 ? -21.811 -6.305 27.243 1.00 93.38 231 GLU A N 1
ATOM 1777 C CA . GLU A 1 231 ? -23.153 -6.525 26.689 1.00 93.38 231 GLU A CA 1
ATOM 1778 C C . GLU A 1 231 ? -23.531 -5.433 25.672 1.00 93.38 231 GLU A C 1
ATOM 1780 O O . GLU A 1 231 ? -24.097 -5.729 24.624 1.00 93.38 231 GLU A O 1
ATOM 1785 N N . SER A 1 232 ? -23.141 -4.180 25.924 1.00 91.69 232 SER A N 1
ATOM 1786 C CA . SER A 1 232 ? -23.391 -3.061 25.002 1.00 91.69 232 SER A CA 1
ATOM 1787 C C . SER A 1 232 ? -22.563 -3.128 2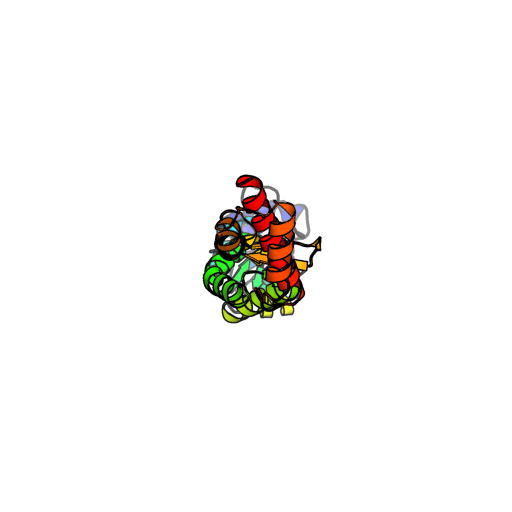3.710 1.00 91.69 232 SER A C 1
ATOM 1789 O O . SER A 1 232 ? -22.964 -2.570 22.687 1.00 91.69 232 SER A O 1
ATOM 1791 N N . ILE A 1 233 ? -21.399 -3.783 23.742 1.00 94.00 233 ILE A N 1
ATOM 1792 C CA . ILE A 1 233 ? -20.480 -3.891 22.599 1.00 94.00 233 ILE A CA 1
ATOM 1793 C C . ILE A 1 233 ? -20.869 -5.028 21.648 1.00 94.00 233 ILE A C 1
ATOM 1795 O O . ILE A 1 233 ? -20.638 -4.917 20.440 1.00 94.00 233 ILE A O 1
ATOM 1799 N N . ASP A 1 234 ? -21.472 -6.101 22.162 1.00 89.38 234 ASP A N 1
ATOM 1800 C CA . ASP A 1 234 ? -21.782 -7.314 21.392 1.00 89.38 234 ASP A CA 1
ATOM 1801 C C . ASP A 1 234 ? -22.709 -7.068 20.184 1.00 89.38 234 ASP A C 1
ATOM 1803 O O . ASP A 1 234 ? -22.657 -7.822 19.207 1.00 89.38 234 ASP A O 1
ATOM 1807 N N . ASP A 1 235 ? -23.478 -5.977 20.186 1.00 86.25 235 ASP A N 1
ATOM 1808 C CA . ASP A 1 235 ? -24.387 -5.600 19.096 1.00 86.25 235 ASP A CA 1
ATOM 1809 C C . ASP A 1 235 ? -23.823 -4.517 18.152 1.00 86.25 235 ASP A C 1
ATOM 1811 O O . ASP A 1 235 ? -24.471 -4.128 17.178 1.00 86.25 235 ASP A O 1
ATOM 1815 N N . LEU A 1 236 ? -22.602 -4.019 18.380 1.00 91.00 236 LEU A N 1
ATOM 1816 C CA . LEU A 1 236 ? -22.052 -2.912 17.589 1.00 91.00 236 LEU A CA 1
ATOM 1817 C C . LEU A 1 236 ? -21.550 -3.355 16.217 1.00 91.00 236 LEU A C 1
ATOM 1819 O O . LEU A 1 236 ? -20.763 -4.289 16.108 1.00 91.00 236 LEU A O 1
ATOM 1823 N N . HIS A 1 237 ? -21.942 -2.653 15.162 1.00 92.19 237 HIS A N 1
ATOM 1824 C CA . HIS A 1 237 ? -21.339 -2.804 13.839 1.00 92.19 237 HIS A CA 1
ATOM 1825 C C . HIS A 1 237 ? -20.413 -1.616 13.585 1.00 92.19 237 HIS A C 1
ATOM 1827 O O . HIS A 1 237 ? -20.887 -0.511 13.344 1.00 92.19 237 HIS A O 1
ATOM 1833 N N . LEU A 1 238 ? -19.107 -1.848 13.719 1.00 92.31 238 LEU A N 1
ATOM 1834 C CA . LEU A 1 238 ? -18.058 -0.827 13.621 1.00 92.31 238 LEU A CA 1
ATOM 1835 C C . LEU A 1 238 ? -17.311 -0.872 12.287 1.00 92.31 238 LEU A C 1
ATOM 1837 O O . LEU A 1 238 ? -16.742 0.129 11.879 1.00 92.31 238 LEU A O 1
ATOM 1841 N N . THR A 1 239 ? -17.319 -2.021 11.612 1.00 93.25 239 THR A N 1
ATOM 1842 C CA . THR A 1 239 ? -16.631 -2.216 10.327 1.00 93.25 239 THR A CA 1
ATOM 1843 C C . THR A 1 239 ? -17.517 -3.011 9.374 1.00 93.25 239 THR A C 1
ATOM 1845 O O . THR A 1 239 ? -18.502 -3.625 9.801 1.00 93.25 239 THR A O 1
ATOM 1848 N N . THR A 1 240 ? -17.149 -3.045 8.097 1.00 92.50 240 THR A N 1
ATOM 1849 C CA . THR A 1 240 ? -17.905 -3.735 7.039 1.00 92.50 240 THR A CA 1
ATOM 1850 C C . THR A 1 240 ? -17.694 -5.252 6.999 1.00 92.50 240 THR A C 1
ATOM 1852 O O . THR A 1 240 ? -18.522 -5.958 6.421 1.00 92.50 240 THR A O 1
ATOM 1855 N N . SER A 1 241 ? -16.632 -5.773 7.626 1.00 94.31 241 SER A N 1
ATOM 1856 C CA . SER A 1 241 ? -16.304 -7.206 7.636 1.00 94.31 241 SER A CA 1
ATOM 1857 C C . SER A 1 241 ? -16.513 -7.841 9.014 1.00 94.31 241 SER A C 1
ATOM 1859 O O . SER A 1 241 ? -16.279 -7.211 10.043 1.00 94.31 241 SER A O 1
ATOM 1861 N N . ASP A 1 242 ? -16.898 -9.120 9.067 1.00 94.38 242 ASP A N 1
ATOM 1862 C CA . ASP A 1 242 ? -17.094 -9.828 10.345 1.00 94.38 242 ASP A CA 1
ATOM 1863 C C . ASP A 1 242 ? -15.798 -9.905 11.172 1.00 94.38 242 ASP A C 1
ATOM 1865 O O . ASP A 1 242 ? -15.810 -9.711 12.390 1.00 94.38 242 ASP A O 1
ATOM 1869 N N . ALA A 1 243 ? -14.665 -10.162 10.506 1.00 93.81 243 ALA A N 1
ATOM 1870 C CA . ALA A 1 243 ? -13.354 -10.251 11.145 1.00 93.81 243 ALA A CA 1
ATOM 1871 C C . ALA A 1 243 ? -12.876 -8.885 11.664 1.00 93.81 243 ALA A C 1
ATOM 1873 O O . ALA A 1 243 ? -12.444 -8.790 12.816 1.00 93.81 243 ALA A O 1
ATOM 1874 N N . GLY A 1 244 ? -13.011 -7.831 10.850 1.00 94.50 244 GLY A N 1
ATOM 1875 C CA . GLY A 1 244 ? -12.724 -6.458 11.264 1.00 94.50 244 GLY A CA 1
ATOM 1876 C C . GLY A 1 244 ? -13.624 -6.023 12.417 1.00 94.50 244 GLY A C 1
ATOM 1877 O O . GLY A 1 244 ? -13.151 -5.437 13.385 1.00 94.50 244 GLY A O 1
ATOM 1878 N N . ASN A 1 245 ? -14.900 -6.413 12.395 1.00 95.81 245 ASN A N 1
ATOM 1879 C CA . ASN A 1 245 ? -15.862 -6.022 13.416 1.00 95.81 245 ASN A CA 1
ATOM 1880 C C . ASN A 1 245 ? -15.564 -6.711 14.752 1.00 95.81 245 ASN A C 1
ATOM 1882 O O . ASN A 1 245 ? -15.595 -6.073 15.802 1.00 95.81 245 ASN A O 1
ATOM 1886 N N . ALA A 1 246 ? -15.216 -8.001 14.728 1.00 95.19 246 ALA A N 1
ATOM 1887 C CA . ALA A 1 246 ? -14.775 -8.724 15.919 1.00 95.19 246 ALA A CA 1
ATOM 1888 C C . ALA A 1 246 ? -13.492 -8.122 16.519 1.00 95.19 246 ALA A C 1
ATOM 1890 O O . ALA A 1 246 ? -13.363 -8.018 17.745 1.00 95.19 246 ALA A O 1
ATOM 1891 N N . TYR A 1 247 ? -12.558 -7.700 15.663 1.00 96.50 247 TYR A N 1
ATOM 1892 C CA . TYR A 1 247 ? -11.343 -7.010 16.081 1.00 96.50 247 TYR A CA 1
ATOM 1893 C C . TYR A 1 247 ? -11.656 -5.642 16.706 1.00 96.50 247 TYR A C 1
ATOM 1895 O O . TYR A 1 247 ? -11.290 -5.408 17.856 1.00 96.50 247 TYR A O 1
ATOM 1903 N N . ALA A 1 248 ? -12.426 -4.795 16.020 1.00 96.94 248 ALA A N 1
ATOM 1904 C CA . ALA A 1 248 ? -12.829 -3.474 16.497 1.00 96.94 248 ALA A CA 1
ATOM 1905 C C . ALA A 1 248 ? -13.578 -3.539 17.836 1.00 96.94 248 ALA A C 1
ATOM 1907 O O . ALA A 1 248 ? -13.242 -2.816 18.770 1.00 96.94 248 ALA A O 1
ATOM 1908 N N . ARG A 1 249 ? -14.535 -4.467 17.984 1.00 96.94 249 ARG A N 1
ATOM 1909 C CA . ARG A 1 249 ? -15.237 -4.706 19.257 1.00 96.94 249 ARG A CA 1
ATOM 1910 C C . ARG A 1 249 ? -14.282 -5.083 20.384 1.00 96.94 249 ARG A C 1
ATOM 1912 O O . ARG A 1 249 ? -14.465 -4.635 21.511 1.00 96.94 249 ARG A O 1
ATOM 1919 N N . THR A 1 250 ? -13.272 -5.902 20.089 1.00 96.62 250 THR A N 1
ATOM 1920 C CA . THR A 1 250 ? -12.258 -6.289 21.079 1.00 96.62 250 THR A CA 1
ATOM 1921 C C . THR A 1 250 ? -11.471 -5.069 21.549 1.00 96.62 250 THR A C 1
ATOM 1923 O O . THR A 1 250 ? -11.340 -4.888 22.753 1.00 96.62 250 THR A O 1
ATOM 1926 N N . GLN A 1 251 ? -11.026 -4.215 20.624 1.00 97.69 251 GLN A N 1
ATOM 1927 C CA . GLN A 1 251 ? -10.257 -3.007 20.942 1.00 97.69 251 GLN A CA 1
ATOM 1928 C C . GLN A 1 251 ? -11.088 -1.972 21.716 1.00 97.69 251 GLN A C 1
ATOM 1930 O O . GLN A 1 251 ? -10.656 -1.493 22.760 1.00 97.69 251 GLN A O 1
ATOM 1935 N N . VAL A 1 252 ? -12.328 -1.708 21.288 1.00 98.00 252 VAL A N 1
ATOM 1936 C CA . VAL A 1 252 ? -13.266 -0.831 22.019 1.00 98.00 252 VAL A CA 1
ATOM 1937 C C . VAL A 1 252 ? -13.542 -1.358 23.425 1.00 98.00 252 VAL A C 1
ATOM 1939 O O . VAL A 1 252 ? -13.603 -0.580 24.376 1.00 98.00 252 VAL A O 1
ATOM 1942 N N . ARG A 1 253 ? -13.696 -2.678 23.580 1.00 97.50 253 ARG A N 1
ATOM 1943 C CA . ARG A 1 253 ? -13.899 -3.299 24.892 1.00 97.50 253 ARG A CA 1
ATOM 1944 C C . ARG A 1 253 ? -12.680 -3.126 25.782 1.00 97.50 253 ARG A C 1
ATOM 1946 O O . ARG A 1 253 ? -12.846 -2.702 26.915 1.00 97.50 253 ARG A O 1
ATOM 1953 N N . GLU A 1 254 ? -11.494 -3.474 25.293 1.00 97.75 254 GLU A N 1
ATOM 1954 C CA . GLU A 1 254 ? -10.247 -3.356 26.055 1.00 97.75 254 GLU A CA 1
ATOM 1955 C C . GLU A 1 254 ? -10.053 -1.916 26.532 1.00 97.75 254 GLU A C 1
ATOM 1957 O O . GLU A 1 254 ? -9.935 -1.688 27.736 1.00 97.75 254 GLU A O 1
ATOM 1962 N N . ARG A 1 255 ? -10.192 -0.939 25.629 1.00 98.06 255 ARG A N 1
ATOM 1963 C CA . ARG A 1 255 ? -10.069 0.473 25.989 1.00 98.06 255 ARG A CA 1
ATOM 1964 C C . ARG A 1 255 ? -11.153 0.947 26.959 1.00 98.06 255 ARG A C 1
ATOM 1966 O O . ARG A 1 255 ? -10.876 1.687 27.898 1.00 98.06 255 ARG A O 1
ATOM 1973 N N . GLY A 1 256 ? -12.398 0.513 26.777 1.00 96.81 256 GLY A N 1
ATOM 1974 C CA . GLY A 1 256 ? -13.477 0.868 27.696 1.00 96.81 256 GLY A CA 1
ATOM 1975 C C . GLY A 1 256 ? -13.305 0.252 29.091 1.00 96.81 256 GLY A C 1
ATOM 1976 O O . GLY A 1 256 ? -13.612 0.894 30.094 1.00 96.81 256 GLY A O 1
ATOM 1977 N N . GLU A 1 257 ? -12.786 -0.974 29.184 1.00 96.88 257 GLU A N 1
ATOM 1978 C CA . GLU A 1 257 ? -12.460 -1.602 30.467 1.00 96.88 257 GLU A CA 1
ATOM 1979 C C . GLU A 1 257 ? -11.309 -0.875 31.178 1.00 96.88 257 GLU A C 1
ATOM 1981 O O . GLU A 1 257 ? -11.384 -0.702 32.395 1.00 96.88 257 GLU A O 1
ATOM 1986 N N . GLU A 1 258 ? -10.306 -0.395 30.435 1.00 97.00 258 GLU A N 1
ATOM 1987 C CA . GLU A 1 258 ? -9.246 0.474 30.965 1.00 97.00 258 GLU A CA 1
ATOM 1988 C C . GLU A 1 258 ? -9.806 1.788 31.517 1.00 97.00 258 GLU A C 1
ATOM 1990 O O . GLU A 1 258 ? -9.499 2.148 32.650 1.00 97.00 258 GLU A O 1
ATOM 1995 N N . LEU A 1 259 ? -10.684 2.475 30.777 1.00 95.69 259 LEU A N 1
ATOM 1996 C CA . LEU A 1 259 ? -11.328 3.713 31.240 1.00 95.69 259 LEU A CA 1
ATOM 1997 C C . LEU A 1 259 ? -12.127 3.514 32.541 1.00 95.69 259 LEU A C 1
ATOM 1999 O O . LEU A 1 259 ? -12.189 4.412 33.385 1.00 95.69 259 LEU A O 1
ATOM 2003 N N . ILE A 1 260 ? -12.748 2.343 32.717 1.00 93.75 260 ILE A N 1
ATOM 2004 C CA . ILE A 1 260 ? -13.423 1.980 33.970 1.00 93.75 260 ILE A CA 1
ATOM 2005 C C . ILE A 1 260 ? -12.392 1.782 35.089 1.00 93.75 260 ILE A C 1
ATOM 2007 O O . ILE A 1 260 ? -12.586 2.320 36.179 1.00 93.75 260 ILE A O 1
ATOM 2011 N N . ASP A 1 261 ? -11.302 1.056 34.831 1.00 94.19 261 ASP A N 1
ATOM 2012 C CA . ASP A 1 261 ? -10.241 0.816 35.817 1.00 94.19 261 ASP A CA 1
ATOM 2013 C C . ASP A 1 261 ? -9.524 2.102 36.243 1.00 94.19 261 ASP A C 1
ATOM 2015 O O . ASP A 1 261 ? -9.238 2.277 37.421 1.00 94.19 261 ASP A O 1
ATOM 2019 N N . GLU A 1 262 ? -9.280 3.038 35.325 1.00 92.88 262 GLU A N 1
ATOM 2020 C CA . GLU A 1 262 ? -8.676 4.344 35.623 1.00 92.88 262 GLU A CA 1
ATOM 2021 C C . GLU A 1 262 ? -9.534 5.193 36.581 1.00 92.88 262 GLU A C 1
ATOM 2023 O O . GLU A 1 262 ? -9.029 6.107 37.244 1.00 92.88 262 GLU A O 1
ATOM 2028 N N . ARG A 1 263 ? -10.846 4.926 36.644 1.00 85.25 263 ARG A N 1
ATOM 2029 C CA . ARG A 1 263 ? -11.804 5.711 37.428 1.00 85.25 263 ARG A CA 1
ATOM 2030 C C . ARG A 1 263 ? -12.066 5.159 38.833 1.00 85.25 263 ARG A C 1
ATOM 2032 O O . ARG A 1 263 ? -12.557 5.928 39.668 1.00 85.25 263 ARG A O 1
ATOM 2039 N N . PHE A 1 264 ? -11.776 3.883 39.080 1.00 83.50 264 PHE A N 1
ATOM 2040 C CA . PHE A 1 264 ? -12.024 3.173 40.344 1.00 83.50 264 PHE A CA 1
ATOM 2041 C C . PHE A 1 264 ? -10.762 3.033 41.203 1.00 83.50 264 PHE A C 1
ATOM 2043 O O . PHE A 1 264 ? -10.918 3.078 42.448 1.00 83.50 264 PHE A O 1
#

Foldseek 3Di:
DVQCVVQVDDPVCSVVCVVLVVPADKDWWDQDPHIQIDGPLFADPDDPDDTLLRLQQVLADLQKDFQVSNCVSRVTHCDPRNVLVCLVSVQWFDQPRMIGGPSNLLSNLLVLLVVCLVVLVVVCVQFLQKDALVVSLVSLLVSCVVVGCVQVRQCVSPHPDHSVNSSVSNVVQLCDPPDRQNWDQPPVLRMIGSPPSLVVLLLVLLCVLQVVLVPPPPPDDLVRSLVSSLVVLVPDDNGPDPSVSVVSSVSSSVNNSVVSVVSD

Radius of gyration: 28.03 Å; chains: 1; bounding box: 65×24×80 Å

Sequence (264 aa):
EDLRKAFDLAHEDADFFATQLRREPVMRIAAGSRDYYSVGSRLKEETGEDDLKGKLKRRSTHGKLSHGQLEEAISVAATSDVIGYLQGEGLIIDMDGEYLVRSALDEFAEKLGDDLGDDVARSFDDAGNVMPTGEYSSLIESEIEVRSNVLAHVRSSGADIGKRDVIEAVQSEYNDDAADPHIDVLDARSLAVAVEPFEQMVEARAEDLTRPLLQDLTAATADSLKQELRESIDDLHLTTSDAGNAYARTQVRERGEELIDERF

Organism: NCBI:txid3032281

pLDDT: mean 84.8, std 14.31, range [36.59, 98.12]

Secondary structure (DSSP, 8-state):
-HHHHHTT--TTTHHHHHHHTTTSPEEEEEETTEEEEEETT-S-SSSSSPPHHHHHHHH-BTTEEEHHHHHHHHTS---HHHHHHHHHTTSEEE-SSEEEEGGGHHHHHHHHHHHHHHHHHHHHHHHTSEEEHHHHHHHHHHHHHHH-SHHHHHHHS--S--HHHHHHHHHHHHTSTTSSS-EEEEGGGTEEEEHHHHHHHHHHHHHHHHHHHTT--SS--HHHHHHHHHHHHTT---SSSHHHHHHHHHHHHHHHHHHHHHH-